Protein AF-A0A158KEM1-F1 (afdb_monomer)

Sequence (296 aa):
MERSLFHEPWWLDITTGGEWAHAVVKDGHEIVAETPYALFRKGLWRISTQPPLTRTLGPVIKPAKAPSEQEWGDRIEIGSELISKLPKCALVQQTLDTSIAEAVAFALQGFTISATFTLKVPPGRGDRDVWTGMRANTRNVIRRANERLSALEMNNANEFVDFYDANLARRRRDNAYGSSLMRQLLGEVVRRKAGMLLGAYEKAPRATGIDARGARGDFPLPVVRIIDSVDSGQAGTRSFHYNSRVAAQRRPPRLPSKPGGCDRLGAGSSAEGLQAIEKPDAGASCRSKAEAAVVS

Secondary structure (DSSP, 8-state):
----GGG-HHHHHHHHTT-EEEEEEEETTEEEEEEEEE-EEETTEEEEEPPTT-S----EEPPPSS--TTHHHHHHHHHHHHHHTS---SEEE----S-HHHHHHHHHTTPPP-------PPTT--HHHHHHHS-HHHHHHHHHHHHHEEEEEE--HHHHHHHHHHHHHHTT---TT-HHHHHHHHHHHHHHTSS-EEEEEEPPPP--S--------------------TTSS-----------------PPPPPPPP--------------------------------------

Organism: NCBI:txid326475

Radius of gyration: 30.22 Å; Cα contacts (8 Å, |Δi|>4): 263; chains: 1; bounding box: 59×47×122 Å

pLDDT: mean 71.5, std 29.18, range [19.08, 97.75]

Structure (mmCIF, N/CA/C/O backbone):
data_AF-A0A158KEM1-F1
#
_entry.id   AF-A0A158KEM1-F1
#
loop_
_atom_site.group_PDB
_atom_site.id
_atom_site.type_symbol
_atom_site.label_atom_id
_atom_site.label_alt_id
_atom_site.label_comp_id
_atom_site.label_asym_id
_atom_site.label_entity_id
_atom_site.label_seq_id
_atom_site.pdbx_PDB_ins_code
_atom_site.Cartn_x
_atom_site.Cartn_y
_atom_site.Cartn_z
_atom_site.occupancy
_atom_site.B_iso_or_equiv
_atom_site.auth_seq_id
_atom_site.auth_comp_id
_atom_site.auth_asym_id
_atom_site.auth_atom_id
_atom_site.pdbx_PDB_model_num
ATOM 1 N N . MET A 1 1 ? -8.407 14.775 4.943 1.00 57.06 1 MET A N 1
ATOM 2 C CA . MET A 1 1 ? -8.426 13.303 5.017 1.00 57.06 1 MET A CA 1
ATOM 3 C C . MET A 1 1 ? -7.502 12.832 3.917 1.00 57.06 1 MET A C 1
ATOM 5 O O . MET A 1 1 ? -7.913 12.839 2.764 1.00 57.06 1 MET A O 1
ATOM 9 N N . GLU A 1 2 ? -6.227 12.605 4.217 1.00 66.19 2 GLU A N 1
ATOM 10 C CA . GLU A 1 2 ? -5.279 12.255 3.157 1.00 66.19 2 GLU A CA 1
ATOM 11 C C . GLU A 1 2 ? -5.397 10.758 2.866 1.00 66.19 2 GLU A C 1
ATOM 13 O O . GLU A 1 2 ? -4.823 9.916 3.551 1.00 66.19 2 GLU A O 1
ATOM 18 N N . ARG A 1 3 ? -6.242 10.423 1.888 1.00 82.88 3 ARG A N 1
ATOM 19 C CA . ARG A 1 3 ? -6.361 9.063 1.364 1.00 82.88 3 ARG A CA 1
ATOM 20 C C . ARG A 1 3 ? -5.268 8.850 0.323 1.00 82.88 3 ARG A C 1
ATOM 22 O O . ARG A 1 3 ? -5.125 9.648 -0.600 1.00 82.88 3 ARG A O 1
ATOM 29 N N . SER A 1 4 ? -4.512 7.766 0.466 1.00 88.12 4 SER A N 1
ATOM 30 C CA . SER A 1 4 ? -3.583 7.318 -0.574 1.00 88.12 4 SER A CA 1
ATOM 31 C C . SER A 1 4 ? -4.310 6.484 -1.634 1.00 88.12 4 SER A C 1
ATOM 33 O O . SER A 1 4 ? -5.399 5.972 -1.381 1.00 88.12 4 SER A O 1
ATOM 35 N N . LEU A 1 5 ? -3.655 6.257 -2.778 1.00 91.88 5 LEU A N 1
ATOM 36 C CA . LEU A 1 5 ? -4.108 5.339 -3.837 1.00 91.88 5 LEU A CA 1
ATOM 37 C C . LEU A 1 5 ? -4.564 3.970 -3.301 1.00 91.88 5 LEU A C 1
ATOM 39 O O . LEU A 1 5 ? -5.477 3.356 -3.837 1.00 91.88 5 LEU A O 1
ATOM 43 N N . PHE A 1 6 ? -3.939 3.494 -2.226 1.00 93.44 6 PHE A N 1
ATOM 44 C CA . PHE A 1 6 ? -4.216 2.186 -1.638 1.00 93.44 6 PHE A CA 1
ATOM 45 C C . PHE A 1 6 ? -5.523 2.118 -0.836 1.00 93.44 6 PHE A C 1
ATOM 47 O O . PHE A 1 6 ? -5.950 1.029 -0.466 1.00 93.44 6 PHE A O 1
ATOM 54 N N . HIS A 1 7 ? -6.147 3.266 -0.558 1.00 93.44 7 HIS A N 1
ATOM 55 C CA . HIS A 1 7 ? -7.463 3.350 0.080 1.00 93.44 7 HIS A CA 1
ATOM 56 C C . HIS A 1 7 ? -8.601 3.361 -0.943 1.00 93.44 7 HIS A C 1
ATOM 58 O O . HIS A 1 7 ? -9.769 3.353 -0.558 1.00 93.44 7 HIS A O 1
ATOM 64 N N . GLU A 1 8 ? -8.282 3.407 -2.237 1.00 95.31 8 GLU A N 1
ATOM 65 C CA . GLU A 1 8 ? -9.290 3.432 -3.283 1.00 95.31 8 GLU A CA 1
ATOM 66 C C . GLU A 1 8 ? -10.090 2.118 -3.310 1.00 95.31 8 GLU A C 1
ATOM 68 O O . GLU A 1 8 ? -9.483 1.042 -3.366 1.00 95.31 8 GLU A O 1
ATOM 73 N N . PRO A 1 9 ? -11.437 2.168 -3.353 1.00 96.06 9 PRO A N 1
ATOM 74 C CA . PRO A 1 9 ? -12.271 0.967 -3.347 1.00 96.06 9 PRO A CA 1
ATOM 75 C C . PRO A 1 9 ? -11.894 -0.032 -4.440 1.00 96.06 9 PRO A C 1
ATOM 77 O O . PRO A 1 9 ? -11.728 -1.209 -4.161 1.00 96.06 9 PRO A O 1
ATOM 80 N N . TRP A 1 10 ? -11.632 0.442 -5.663 1.00 97.06 10 TRP A N 1
ATOM 81 C CA . TRP A 1 10 ? -11.249 -0.427 -6.781 1.00 97.06 10 TRP A CA 1
ATOM 82 C C . TRP A 1 10 ? -9.902 -1.131 -6.564 1.00 97.06 10 TRP A C 1
ATOM 84 O O . TRP A 1 10 ? -9.691 -2.228 -7.079 1.00 97.06 10 TRP A O 1
ATOM 94 N N . TRP A 1 11 ? -8.983 -0.517 -5.813 1.00 97.50 11 TRP A N 1
ATOM 95 C CA . TRP A 1 11 ? -7.709 -1.136 -5.459 1.00 97.50 11 TRP A CA 1
ATOM 96 C C . TRP A 1 11 ? -7.940 -2.259 -4.448 1.00 97.50 11 TRP A C 1
ATOM 98 O O . TRP A 1 11 ? -7.436 -3.373 -4.613 1.00 97.50 11 TRP A O 1
ATOM 108 N N . LEU A 1 12 ? -8.731 -1.975 -3.412 1.00 96.75 12 LEU A N 1
ATOM 109 C CA . LEU A 1 12 ? -9.081 -2.937 -2.371 1.00 96.75 12 LEU A CA 1
ATOM 110 C C . LEU A 1 12 ? -9.912 -4.093 -2.938 1.00 96.75 12 LEU A C 1
ATOM 112 O O . LEU A 1 12 ? -9.591 -5.245 -2.661 1.00 96.75 12 LEU A O 1
ATOM 116 N N . ASP A 1 13 ? -10.875 -3.820 -3.816 1.00 97.56 13 ASP A N 1
ATOM 117 C CA . ASP A 1 13 ? -11.678 -4.831 -4.508 1.00 97.56 13 ASP A CA 1
ATOM 118 C C . ASP A 1 13 ? -10.788 -5.826 -5.256 1.00 97.56 13 ASP A C 1
ATOM 120 O O . ASP A 1 13 ? -10.906 -7.035 -5.068 1.00 97.56 13 ASP A O 1
ATOM 124 N N . ILE A 1 14 ? -9.840 -5.336 -6.058 1.00 97.50 14 ILE A N 1
ATOM 125 C CA . ILE A 1 14 ? -8.949 -6.203 -6.838 1.00 97.50 14 ILE A CA 1
ATOM 126 C C . ILE A 1 14 ? -7.994 -6.980 -5.925 1.00 97.50 14 ILE A C 1
ATOM 128 O O . ILE A 1 14 ? -7.819 -8.184 -6.093 1.00 97.50 14 ILE A O 1
ATOM 132 N N . THR A 1 15 ? -7.375 -6.310 -4.951 1.00 96.12 15 THR A N 1
ATOM 133 C CA . THR A 1 15 ? -6.337 -6.921 -4.099 1.00 96.12 15 THR A CA 1
ATOM 134 C C . THR A 1 15 ? -6.880 -7.883 -3.048 1.00 96.12 15 THR A C 1
ATOM 136 O O . THR A 1 15 ? -6.127 -8.720 -2.549 1.00 96.12 15 THR A O 1
ATOM 139 N N . THR A 1 16 ? -8.169 -7.800 -2.725 1.00 95.00 16 THR A N 1
ATOM 140 C CA . THR A 1 16 ? -8.821 -8.643 -1.709 1.00 95.00 16 THR A CA 1
ATOM 141 C C . THR A 1 16 ? -9.896 -9.561 -2.288 1.00 95.00 16 THR A C 1
ATOM 143 O O . THR A 1 16 ? -10.426 -10.399 -1.566 1.00 95.00 16 THR A O 1
ATOM 146 N N . GLY A 1 17 ? -10.215 -9.437 -3.582 1.00 94.06 17 GLY A N 1
ATOM 147 C CA . GLY A 1 17 ? -11.330 -10.152 -4.206 1.00 94.06 17 GLY A CA 1
ATOM 148 C C . GLY A 1 17 ? -12.702 -9.631 -3.767 1.00 94.06 17 GLY A C 1
ATOM 149 O O . GLY A 1 17 ? -13.654 -10.400 -3.737 1.00 94.06 17 GLY A O 1
ATOM 150 N N . GLY A 1 18 ? -12.795 -8.352 -3.389 1.00 94.94 18 GLY A N 1
ATOM 151 C CA . GLY A 1 18 ? -14.002 -7.723 -2.837 1.00 94.94 18 GLY A CA 1
ATOM 152 C C . GLY A 1 18 ? -14.227 -7.984 -1.344 1.00 94.94 18 GLY A C 1
ATOM 153 O O . GLY A 1 18 ? -15.153 -7.432 -0.757 1.00 94.94 18 GLY A O 1
ATOM 154 N N . GLU A 1 19 ? -13.371 -8.781 -0.703 1.00 94.06 19 GLU A N 1
ATOM 155 C CA . GLU A 1 19 ? -13.514 -9.192 0.697 1.00 94.06 19 GLU A CA 1
ATOM 156 C C . GLU A 1 19 ? -12.794 -8.227 1.648 1.00 94.06 19 GLU A C 1
ATOM 158 O O . GLU A 1 19 ? -11.800 -8.556 2.309 1.00 94.06 19 GLU A O 1
ATOM 163 N N . TRP A 1 20 ? -13.309 -7.003 1.726 1.00 96.06 20 TRP A N 1
ATOM 164 C CA . TRP A 1 20 ? -12.783 -5.961 2.598 1.00 96.06 20 TRP A CA 1
ATOM 165 C C . TRP A 1 20 ? -13.906 -5.124 3.222 1.00 96.06 20 TRP A C 1
ATOM 167 O O . TRP A 1 20 ? -15.045 -5.115 2.763 1.00 96.06 20 TRP A O 1
ATOM 177 N N . ALA A 1 21 ? -13.595 -4.442 4.321 1.00 95.56 21 ALA A N 1
ATOM 178 C CA . ALA A 1 21 ? -14.528 -3.572 5.027 1.00 95.56 21 ALA A CA 1
ATOM 179 C C . ALA A 1 21 ? -13.797 -2.382 5.660 1.00 95.56 21 ALA A C 1
ATOM 181 O O . ALA A 1 21 ? -12.573 -2.382 5.793 1.00 95.56 21 ALA A O 1
ATOM 182 N N . HIS A 1 22 ? -14.558 -1.377 6.095 1.00 94.62 22 HIS A N 1
ATOM 183 C CA . HIS A 1 22 ? -14.040 -0.267 6.891 1.00 94.62 22 HIS A CA 1
ATOM 184 C C . HIS A 1 22 ? -14.442 -0.409 8.359 1.00 94.62 22 HIS A C 1
ATOM 186 O O . HIS A 1 22 ? -15.614 -0.618 8.677 1.00 94.62 22 HIS A O 1
ATOM 192 N N . ALA A 1 23 ? -13.489 -0.207 9.266 1.00 95.06 23 ALA A N 1
ATOM 193 C CA . ALA A 1 23 ? -13.818 0.282 10.600 1.00 95.06 23 ALA A CA 1
ATOM 194 C C . ALA A 1 23 ? -13.993 1.802 10.498 1.00 95.06 23 ALA A C 1
ATOM 196 O O . ALA A 1 23 ? -13.222 2.455 9.799 1.00 95.06 23 ALA A O 1
ATOM 197 N N . VAL A 1 24 ? -15.027 2.353 11.139 1.00 96.12 24 VAL A N 1
ATOM 198 C CA . VAL A 1 24 ? -15.440 3.755 10.961 1.00 96.12 24 VAL A CA 1
ATOM 199 C C . VAL A 1 24 ? -15.752 4.397 12.307 1.00 96.12 24 VAL A C 1
ATOM 201 O O . VAL A 1 24 ? -16.547 3.868 13.087 1.00 96.12 24 VAL A O 1
ATOM 204 N N . VAL A 1 25 ? -15.184 5.572 12.556 1.00 95.12 25 VAL A N 1
ATOM 205 C CA . VAL A 1 25 ? -15.523 6.461 13.675 1.00 95.12 25 VAL A CA 1
ATOM 206 C C . VAL A 1 25 ? -16.327 7.639 13.140 1.00 95.12 25 VAL A C 1
ATOM 208 O O . VAL A 1 25 ? -15.988 8.216 12.103 1.00 95.12 25 VAL A O 1
ATOM 211 N N . LYS A 1 26 ? -17.422 7.964 13.830 1.00 94.62 26 LYS A N 1
ATOM 212 C CA . LYS A 1 26 ? -18.332 9.044 13.453 1.00 94.62 26 LYS A CA 1
ATOM 213 C C . LYS A 1 26 ? -18.446 10.044 14.592 1.00 94.62 26 LYS A C 1
ATOM 215 O O . LYS A 1 26 ? -18.618 9.627 15.730 1.00 94.62 26 LYS A O 1
ATOM 220 N N . ASP A 1 27 ? -18.431 11.321 14.244 1.00 89.56 27 ASP A N 1
ATOM 221 C CA . ASP A 1 27 ? -18.863 12.415 15.108 1.00 89.56 27 ASP A CA 1
ATOM 222 C C . ASP A 1 27 ? -20.206 12.932 14.571 1.00 89.56 27 ASP A C 1
ATOM 224 O O . ASP A 1 27 ? -20.301 13.460 13.457 1.00 89.56 27 ASP A O 1
ATOM 228 N N . GLY A 1 28 ? -21.288 12.643 15.297 1.00 90.19 28 GLY A N 1
ATOM 229 C CA . GLY A 1 28 ? -22.654 12.818 14.804 1.00 90.19 28 GLY A CA 1
ATOM 230 C C . GLY A 1 28 ? -22.904 12.059 13.490 1.00 90.19 28 GLY A C 1
ATOM 231 O O . GLY A 1 28 ? -22.904 10.826 13.448 1.00 90.19 28 GLY A O 1
ATOM 232 N N . HIS A 1 29 ? -23.136 12.800 12.403 1.00 90.69 29 HIS A N 1
ATOM 233 C CA . HIS A 1 29 ? -23.353 12.244 11.059 1.00 90.69 29 HIS A CA 1
ATOM 234 C C . HIS A 1 29 ? -22.082 12.196 10.198 1.00 90.69 29 HIS A C 1
ATOM 236 O O . HIS A 1 29 ? -22.100 11.617 9.110 1.00 90.69 29 HIS A O 1
ATOM 242 N N . GLU A 1 30 ? -20.981 12.784 10.664 1.00 91.50 30 GLU A N 1
ATOM 243 C CA . GLU A 1 30 ? -19.744 12.902 9.904 1.00 91.50 30 GLU A CA 1
ATOM 244 C C . GLU A 1 30 ? -18.794 11.740 10.219 1.00 91.50 30 GLU A C 1
ATOM 246 O O . GLU A 1 30 ? -18.506 11.450 11.374 1.00 91.50 30 GLU A O 1
ATOM 251 N N . ILE A 1 31 ? -18.261 11.076 9.189 1.00 93.56 31 ILE A N 1
ATOM 252 C CA . ILE A 1 31 ? -17.145 10.135 9.365 1.00 93.56 31 ILE A CA 1
ATOM 253 C C . ILE A 1 31 ? -15.884 10.946 9.655 1.00 93.56 31 ILE A C 1
ATOM 255 O O . ILE A 1 31 ? -15.451 11.705 8.786 1.00 93.56 31 ILE A O 1
ATOM 259 N N . VAL A 1 32 ? -15.304 10.782 10.843 1.00 92.81 32 VAL A N 1
ATOM 260 C CA . VAL A 1 32 ? -14.082 11.489 11.270 1.00 92.81 32 VAL A CA 1
ATOM 261 C C . VAL A 1 32 ? -12.831 10.630 11.145 1.00 92.81 32 VAL A C 1
ATOM 263 O O . VAL A 1 32 ? -11.743 11.169 10.954 1.00 92.81 32 VAL A O 1
ATOM 266 N N . ALA A 1 33 ? -12.978 9.306 11.158 1.00 92.69 33 ALA A N 1
ATOM 267 C CA . ALA A 1 33 ? -11.903 8.395 10.802 1.00 92.69 33 ALA A CA 1
ATOM 268 C C . ALA A 1 33 ? -12.429 7.099 10.197 1.00 92.69 33 ALA A C 1
ATOM 270 O O . ALA A 1 33 ? -13.517 6.628 10.529 1.00 92.69 33 ALA A O 1
ATOM 271 N N . GLU A 1 34 ? -11.618 6.493 9.343 1.00 94.00 34 GLU A N 1
ATOM 272 C CA . GLU A 1 34 ? -11.863 5.150 8.833 1.00 94.00 34 GLU A CA 1
ATOM 273 C C . GLU A 1 34 ? -10.544 4.396 8.660 1.00 94.00 34 GLU A C 1
ATOM 275 O O . GLU A 1 34 ? -9.505 5.007 8.430 1.00 94.00 34 GLU A O 1
ATOM 280 N N . THR A 1 35 ? -10.571 3.070 8.741 1.00 92.81 35 THR A N 1
ATOM 281 C CA . THR A 1 35 ? -9.442 2.226 8.331 1.00 92.81 35 THR A CA 1
ATOM 282 C C . THR A 1 35 ? -9.969 1.032 7.542 1.00 92.81 35 THR A C 1
ATOM 284 O O . THR A 1 35 ? -10.862 0.327 8.031 1.00 92.81 35 THR A O 1
ATOM 287 N N . PRO A 1 36 ? -9.500 0.811 6.303 1.00 94.75 36 PRO A N 1
ATOM 288 C CA . PRO A 1 36 ? -9.823 -0.395 5.561 1.00 94.75 36 PRO A CA 1
ATOM 289 C C . PRO A 1 36 ? -9.087 -1.604 6.150 1.00 94.75 36 PRO A C 1
ATOM 291 O O . PRO A 1 36 ? -7.917 -1.536 6.538 1.00 94.75 36 PRO A O 1
ATOM 294 N N . TYR A 1 37 ? -9.768 -2.742 6.174 1.00 94.69 37 TYR A N 1
ATOM 295 C CA . TYR A 1 37 ? -9.196 -4.026 6.548 1.00 94.69 37 TYR A CA 1
ATOM 296 C C . TYR A 1 37 ? -9.790 -5.147 5.691 1.00 94.69 37 TYR A C 1
ATOM 298 O O . TYR A 1 37 ? -10.924 -5.063 5.226 1.00 94.69 37 TYR A O 1
ATOM 306 N N . ALA A 1 38 ? -9.025 -6.219 5.512 1.00 95.06 38 ALA A N 1
ATOM 307 C CA . ALA A 1 38 ? -9.451 -7.428 4.816 1.00 95.06 38 ALA A CA 1
ATOM 308 C C . ALA A 1 38 ? -9.147 -8.636 5.697 1.00 95.06 38 ALA A C 1
ATOM 310 O O . ALA A 1 38 ? -8.100 -8.680 6.344 1.00 95.06 38 ALA A O 1
ATOM 311 N N . LEU A 1 39 ? -10.066 -9.600 5.761 1.00 93.88 39 LEU A N 1
ATOM 312 C CA . LEU A 1 39 ? -9.930 -10.768 6.629 1.00 93.88 39 LEU A CA 1
ATOM 313 C C . LEU A 1 39 ? -9.668 -12.024 5.815 1.00 93.88 39 LEU A C 1
ATOM 315 O O . LEU A 1 39 ? -10.517 -12.494 5.069 1.00 93.88 39 LEU A O 1
ATOM 319 N N . PHE A 1 40 ? -8.521 -12.636 6.071 1.00 90.62 40 PHE A N 1
ATOM 320 C CA . PHE A 1 40 ? -8.101 -13.879 5.448 1.00 90.62 40 PHE A CA 1
ATOM 321 C C . PHE A 1 40 ? -8.179 -15.024 6.457 1.00 90.62 40 PHE A C 1
ATOM 323 O O . PHE A 1 40 ? -7.990 -14.837 7.666 1.00 90.62 40 PHE A O 1
ATOM 330 N N . ARG A 1 41 ? -8.439 -16.240 5.970 1.00 90.56 41 ARG A N 1
ATOM 331 C CA . ARG A 1 41 ? -8.335 -17.456 6.784 1.00 90.56 41 ARG A CA 1
ATOM 332 C C . ARG A 1 41 ? -6.978 -18.105 6.565 1.00 90.56 41 ARG A C 1
ATOM 334 O O . ARG A 1 41 ? -6.600 -18.398 5.437 1.00 90.56 41 ARG A O 1
ATOM 341 N N . LYS A 1 42 ? -6.275 -18.394 7.658 1.00 89.44 42 LYS A N 1
ATOM 342 C CA . LYS A 1 42 ? -5.068 -19.224 7.668 1.00 89.44 42 LYS A CA 1
ATOM 343 C C . LYS A 1 42 ? -5.323 -20.432 8.564 1.00 89.44 42 LYS A C 1
ATOM 345 O O . LYS A 1 42 ? -5.129 -20.380 9.779 1.00 89.44 42 LYS A O 1
ATOM 350 N N . GLY A 1 43 ? -5.835 -21.505 7.960 1.00 90.56 43 GLY A N 1
ATOM 351 C CA . GLY A 1 43 ? -6.375 -22.650 8.695 1.00 90.56 43 GLY A CA 1
ATOM 352 C C . GLY A 1 43 ? -7.581 -22.241 9.550 1.00 90.56 43 GLY A C 1
ATOM 353 O O . GLY A 1 43 ? -8.565 -21.704 9.038 1.00 90.56 43 GLY A O 1
ATOM 354 N N . LEU A 1 44 ? -7.493 -22.470 10.863 1.00 92.94 44 LEU A N 1
ATOM 355 C CA . LEU A 1 44 ? -8.536 -22.093 11.827 1.00 92.94 44 LEU A CA 1
ATOM 356 C C . LEU A 1 44 ? -8.499 -20.606 12.217 1.00 92.94 44 LEU A C 1
ATOM 358 O O . LEU A 1 44 ? -9.472 -20.091 12.765 1.00 92.94 44 LEU A O 1
ATOM 362 N N . TRP A 1 45 ? -7.404 -19.905 11.922 1.00 94.62 45 TRP A N 1
ATOM 363 C CA . TRP A 1 45 ? -7.203 -18.520 12.334 1.00 94.62 45 TRP A CA 1
ATOM 364 C C . TRP A 1 45 ? -7.769 -17.541 11.310 1.00 94.62 45 TRP A C 1
ATOM 366 O O . TRP A 1 45 ? -7.560 -17.696 10.106 1.00 94.62 45 TRP A O 1
ATOM 376 N N . ARG A 1 46 ? -8.439 -16.491 11.792 1.00 94.44 46 ARG A N 1
ATOM 377 C CA . ARG A 1 46 ? -8.719 -15.285 11.001 1.00 94.44 46 ARG A CA 1
ATOM 378 C C . ARG A 1 46 ? -7.587 -14.298 11.226 1.00 94.44 46 ARG A C 1
ATOM 380 O O . ARG A 1 46 ? -7.216 -14.074 12.378 1.00 94.44 46 ARG A O 1
ATOM 387 N N . ILE A 1 47 ? -7.069 -13.712 10.158 1.00 95.06 47 ILE A N 1
ATOM 388 C CA . ILE A 1 47 ? -6.014 -12.699 10.211 1.00 95.06 47 ILE A CA 1
ATOM 389 C C . ILE A 1 47 ? -6.384 -11.528 9.306 1.00 95.06 47 ILE A C 1
ATOM 391 O O . ILE A 1 47 ? -6.987 -11.724 8.255 1.00 95.06 47 ILE A O 1
ATOM 395 N N . SER A 1 48 ? -6.014 -10.323 9.714 1.00 94.50 48 SER A N 1
ATOM 396 C CA . SER A 1 48 ? -6.091 -9.114 8.907 1.00 94.50 48 SER A CA 1
ATOM 397 C C . SER A 1 48 ? -4.682 -8.672 8.562 1.00 94.50 48 SER A C 1
ATOM 399 O O . SER A 1 48 ? -3.966 -8.146 9.411 1.00 94.50 48 SER A O 1
ATOM 401 N N . THR A 1 49 ? -4.264 -8.895 7.326 1.00 91.19 49 THR A N 1
ATOM 402 C CA . THR A 1 49 ? -2.946 -8.477 6.838 1.00 91.19 49 THR A CA 1
ATOM 403 C C . THR A 1 49 ? -3.095 -7.472 5.710 1.00 91.19 49 THR A C 1
ATOM 405 O O . THR A 1 49 ? -4.140 -7.408 5.066 1.00 91.19 49 THR A O 1
ATOM 408 N N . GLN A 1 50 ? -2.040 -6.704 5.453 1.00 90.69 50 GLN A N 1
ATOM 409 C CA . GLN A 1 50 ? -1.941 -5.838 4.282 1.00 90.69 50 GLN A CA 1
ATOM 410 C C . GLN A 1 50 ? -2.342 -6.596 2.998 1.00 90.69 50 GLN A C 1
ATOM 412 O O . GLN A 1 50 ? -1.779 -7.669 2.747 1.00 90.69 50 GLN A O 1
ATOM 417 N N . PRO A 1 51 ? -3.267 -6.063 2.178 1.00 93.12 51 PRO A N 1
ATOM 418 C CA . PRO A 1 51 ? -3.538 -6.617 0.861 1.00 93.12 51 PRO A CA 1
ATOM 419 C C . PRO A 1 51 ? -2.264 -6.653 -0.004 1.00 93.12 51 PRO A C 1
ATOM 421 O O . PRO A 1 51 ? -1.380 -5.800 0.149 1.00 93.12 51 PRO A O 1
ATOM 424 N N . PRO A 1 52 ? -2.135 -7.623 -0.924 1.00 92.81 52 PRO A N 1
ATOM 425 C CA . PRO A 1 52 ? -1.008 -7.695 -1.852 1.00 92.81 52 PRO A CA 1
ATOM 426 C C . PRO A 1 52 ? -0.849 -6.400 -2.660 1.00 92.81 52 PRO A C 1
ATOM 428 O O . PRO A 1 52 ? -1.801 -5.645 -2.852 1.00 92.81 52 PRO A O 1
ATOM 431 N N . LEU A 1 53 ? 0.380 -6.132 -3.117 1.00 93.12 53 LEU A N 1
ATOM 432 C CA . LEU A 1 53 ? 0.757 -4.945 -3.905 1.00 93.12 53 LEU A CA 1
ATOM 433 C C . LEU A 1 53 ? 0.498 -3.587 -3.217 1.00 93.12 53 LEU A C 1
ATOM 435 O O . LEU A 1 53 ? 0.771 -2.544 -3.801 1.00 93.12 53 LEU A O 1
ATOM 439 N N . THR A 1 54 ? 0.063 -3.570 -1.956 1.00 92.50 54 THR A N 1
ATOM 440 C CA . THR A 1 54 ? -0.284 -2.353 -1.214 1.00 92.50 54 THR A CA 1
ATOM 441 C C . THR A 1 54 ? 0.878 -1.901 -0.336 1.00 92.50 54 THR A C 1
ATOM 443 O O . THR A 1 54 ? 1.304 -2.637 0.552 1.00 92.50 54 THR A O 1
ATOM 446 N N . ARG A 1 55 ? 1.402 -0.684 -0.545 1.00 89.25 55 ARG A N 1
ATOM 447 C CA . ARG A 1 55 ? 2.583 -0.202 0.200 1.00 89.25 55 ARG A CA 1
ATOM 448 C C . ARG A 1 55 ? 2.246 0.260 1.612 1.00 89.25 55 ARG A C 1
ATOM 450 O O . ARG A 1 55 ? 2.914 -0.150 2.555 1.00 89.25 55 ARG A O 1
ATOM 457 N N . THR A 1 56 ? 1.254 1.131 1.742 1.00 89.56 56 THR A N 1
ATOM 458 C CA . THR A 1 56 ? 0.770 1.633 3.028 1.00 89.56 56 THR A CA 1
ATOM 459 C C . THR A 1 56 ? -0.736 1.481 3.087 1.00 89.56 56 THR A C 1
ATOM 461 O O . THR A 1 56 ? -1.429 1.672 2.090 1.00 89.56 56 THR A O 1
ATOM 464 N N . LEU A 1 57 ? -1.226 1.115 4.260 1.00 88.81 57 LEU A N 1
ATOM 465 C CA . LEU A 1 57 ? -2.639 1.030 4.575 1.00 88.81 57 LEU A CA 1
ATOM 466 C C . LEU A 1 57 ? -2.808 1.402 6.043 1.00 88.81 57 LEU A C 1
ATOM 468 O O . LEU A 1 57 ? -1.899 1.175 6.842 1.00 88.81 57 LEU A O 1
ATOM 472 N N . GLY A 1 58 ? -3.949 1.961 6.420 1.00 88.75 58 GLY A N 1
ATOM 473 C CA . GLY A 1 58 ? -4.186 2.251 7.821 1.00 88.75 58 GLY A CA 1
ATOM 474 C C . GLY A 1 58 ? -5.302 3.252 8.055 1.00 88.75 58 GLY A C 1
ATOM 475 O O . GLY A 1 58 ? -6.110 3.506 7.162 1.00 88.75 58 GLY A O 1
ATOM 476 N N . PRO A 1 59 ? -5.358 3.816 9.268 1.00 90.88 59 PRO A N 1
ATOM 477 C CA . PRO A 1 59 ? -6.323 4.842 9.596 1.00 90.88 59 PRO A CA 1
ATOM 478 C C . PRO A 1 59 ? -6.117 6.089 8.750 1.00 90.88 59 PRO A C 1
ATOM 480 O O . PRO A 1 59 ? -5.014 6.624 8.641 1.00 90.88 59 PRO A O 1
ATOM 483 N N . VAL A 1 60 ? -7.222 6.590 8.223 1.00 90.94 60 VAL A N 1
ATOM 484 C CA . VAL A 1 60 ? -7.315 7.919 7.656 1.00 90.94 60 VAL A CA 1
ATOM 485 C C . VAL A 1 60 ? -8.178 8.738 8.598 1.00 90.94 60 VAL A C 1
ATOM 487 O O . VAL A 1 60 ? -9.382 8.509 8.714 1.00 90.94 60 VAL A O 1
ATOM 490 N N . ILE A 1 61 ? -7.546 9.677 9.296 1.00 89.88 61 ILE A N 1
ATOM 491 C CA . ILE A 1 61 ? -8.205 10.575 10.244 1.00 89.88 61 ILE A CA 1
ATOM 492 C C . ILE A 1 61 ? -8.392 11.934 9.565 1.00 89.88 61 ILE A C 1
ATOM 494 O O . ILE A 1 61 ? -7.517 12.423 8.840 1.00 89.88 61 ILE A O 1
ATOM 498 N N . LYS A 1 62 ? -9.570 12.539 9.727 1.00 88.44 62 LYS A N 1
ATOM 499 C CA . LYS A 1 62 ? -9.798 13.909 9.267 1.00 88.44 62 LYS A CA 1
ATOM 500 C C . LYS A 1 62 ? -8.952 14.872 10.106 1.00 88.44 62 LYS A C 1
ATOM 502 O O . LYS A 1 62 ? -8.954 14.750 11.326 1.00 88.44 62 LYS A O 1
ATOM 507 N N . PRO A 1 63 ? -8.242 15.822 9.473 1.00 82.38 63 PRO A N 1
ATOM 508 C CA . PRO A 1 63 ? -7.534 16.847 10.225 1.00 82.38 63 PRO A CA 1
ATOM 509 C C . PRO A 1 63 ? -8.538 17.677 11.027 1.00 82.38 63 PRO A C 1
ATOM 511 O O . PRO A 1 63 ? -9.678 17.874 10.585 1.00 82.38 63 PRO A O 1
ATOM 514 N N . ALA A 1 64 ? -8.104 18.175 12.182 1.00 80.81 64 ALA A N 1
ATOM 515 C CA . ALA A 1 64 ? -8.898 19.118 12.952 1.00 80.81 64 ALA A CA 1
ATOM 516 C C . ALA A 1 64 ? -9.188 20.374 12.111 1.00 80.81 64 ALA A C 1
ATOM 518 O O . ALA A 1 64 ? -8.378 20.796 11.284 1.00 80.81 64 ALA A O 1
ATOM 519 N N . LYS A 1 65 ? -10.361 20.986 12.320 1.00 76.81 65 LYS A N 1
ATOM 520 C CA . LYS A 1 65 ? -10.754 22.216 11.605 1.00 76.81 65 LYS A CA 1
ATOM 521 C C . LYS A 1 65 ? -9.821 23.391 11.917 1.00 76.81 65 LYS A C 1
ATOM 523 O O . LYS A 1 65 ? -9.658 24.270 11.077 1.00 76.81 65 LYS A O 1
ATOM 528 N N . ALA A 1 66 ? -9.225 23.397 13.107 1.00 76.44 66 ALA A N 1
ATOM 529 C CA . ALA A 1 66 ? -8.205 24.344 13.525 1.00 76.44 66 ALA A CA 1
ATOM 530 C C . ALA A 1 66 ? -7.146 23.603 14.359 1.00 76.44 66 ALA A C 1
ATOM 532 O O . ALA A 1 66 ? -7.538 22.799 15.211 1.00 76.44 66 ALA A O 1
ATOM 533 N N . PRO A 1 67 ? -5.843 23.866 14.145 1.00 75.44 67 PRO A N 1
ATOM 534 C CA . PRO A 1 67 ? -4.793 23.328 14.999 1.00 75.44 67 PRO A CA 1
ATOM 535 C C . PRO A 1 67 ? -5.019 23.754 16.449 1.00 75.44 67 PRO A C 1
ATOM 537 O O . PRO A 1 67 ? -5.266 24.930 16.725 1.00 75.44 67 PRO A O 1
ATOM 540 N N . SER A 1 68 ? -4.937 22.805 17.372 1.00 82.50 68 SER A N 1
ATOM 541 C CA . SER A 1 68 ? -5.105 23.052 18.803 1.00 82.50 68 SER A CA 1
ATOM 542 C C . SER A 1 68 ? -4.057 22.275 19.595 1.00 82.50 68 SER A C 1
ATOM 544 O O . SER A 1 68 ? -3.513 21.278 19.120 1.00 82.50 68 SER A O 1
ATOM 546 N N . GLU A 1 69 ? -3.794 22.694 20.834 1.00 78.06 69 GLU A N 1
ATOM 547 C CA . GLU A 1 69 ? -2.949 21.917 21.755 1.00 78.06 69 GLU A CA 1
ATOM 548 C C . GLU A 1 69 ? -3.537 20.519 22.044 1.00 78.06 69 GLU A C 1
ATOM 550 O O . GLU A 1 69 ? -2.808 19.608 22.429 1.00 78.06 69 GLU A O 1
ATOM 555 N N . GLN A 1 70 ? -4.845 20.338 21.824 1.00 83.00 70 GLN A N 1
ATOM 556 C CA . GLN A 1 70 ? -5.581 19.094 22.066 1.00 83.00 70 GLN A CA 1
ATOM 557 C C . GLN A 1 70 ? -5.605 18.152 20.858 1.00 83.00 70 GLN A C 1
ATOM 559 O O . GLN A 1 70 ? -5.863 16.965 21.036 1.00 83.00 70 GLN A O 1
ATOM 564 N N . GLU A 1 71 ? -5.252 18.628 19.659 1.00 85.56 71 GLU A N 1
ATOM 565 C CA . GLU A 1 71 ? -5.358 17.858 18.411 1.00 85.56 71 GLU A CA 1
ATOM 566 C C . GLU A 1 71 ? -4.665 16.491 18.504 1.00 85.56 71 GLU A C 1
ATOM 568 O O . GLU A 1 71 ? -5.149 15.486 17.984 1.00 85.56 71 GLU A O 1
ATOM 573 N N . TRP A 1 72 ? -3.522 16.431 19.188 1.00 86.12 72 TRP A N 1
ATOM 574 C CA . TRP A 1 72 ? -2.788 15.182 19.350 1.00 86.12 72 TRP A CA 1
ATOM 575 C C . TRP A 1 72 ? -3.513 14.180 20.260 1.00 86.12 72 TRP A C 1
ATOM 577 O O . TRP A 1 72 ? -3.533 12.987 19.955 1.00 86.12 72 TRP A O 1
ATOM 587 N N . GLY A 1 73 ? -4.131 14.664 21.342 1.00 88.38 73 GLY A N 1
ATOM 588 C CA . GLY A 1 73 ? -4.968 13.855 22.229 1.00 88.38 73 GLY A CA 1
ATOM 589 C C . GLY A 1 73 ? -6.191 13.319 21.489 1.00 88.38 73 GLY A C 1
ATOM 590 O O . GLY A 1 73 ? -6.393 12.106 21.453 1.00 88.38 73 GLY A O 1
ATOM 591 N N . ASP A 1 74 ? -6.904 14.199 20.785 1.00 89.19 74 ASP A N 1
ATOM 592 C CA . ASP A 1 74 ? -8.084 13.845 19.990 1.00 89.19 74 ASP A CA 1
ATOM 593 C C . ASP A 1 74 ? -7.752 12.767 18.947 1.00 89.19 74 ASP A C 1
ATOM 595 O O . ASP A 1 74 ? -8.478 11.786 18.785 1.00 89.19 74 ASP A O 1
ATOM 599 N N . ARG A 1 75 ? -6.607 12.884 18.258 1.00 90.06 75 ARG A N 1
ATOM 600 C CA . ARG A 1 75 ? -6.166 11.877 17.276 1.00 90.06 75 ARG A CA 1
ATOM 601 C C . ARG A 1 75 ? -5.872 10.520 17.910 1.00 90.06 75 ARG A C 1
ATOM 603 O O . ARG A 1 75 ? -6.159 9.495 17.287 1.00 90.06 75 ARG A O 1
ATOM 610 N N . ILE A 1 76 ? -5.318 10.485 19.121 1.00 90.75 76 ILE A N 1
ATOM 611 C CA . ILE A 1 76 ? -5.080 9.231 19.850 1.00 90.75 76 ILE A CA 1
ATOM 612 C C . ILE A 1 76 ? -6.400 8.598 20.294 1.00 90.75 76 ILE A C 1
ATOM 614 O O . ILE A 1 76 ? -6.551 7.375 20.193 1.00 90.75 76 ILE A O 1
ATOM 618 N N . GLU A 1 77 ? -7.357 9.402 20.752 1.00 91.81 77 GLU A N 1
ATOM 619 C CA . GLU A 1 77 ? -8.690 8.939 21.148 1.00 91.81 77 GLU A CA 1
ATOM 620 C C . GLU A 1 77 ? -9.463 8.380 19.950 1.00 91.81 77 GLU A C 1
ATOM 622 O O . GLU A 1 77 ? -9.897 7.226 19.984 1.00 91.81 77 GLU A O 1
ATOM 627 N N . ILE A 1 78 ? -9.527 9.133 18.847 1.00 92.62 78 ILE A N 1
ATOM 628 C CA . ILE A 1 78 ? -10.140 8.692 17.587 1.00 92.62 78 ILE A CA 1
ATOM 629 C C . ILE A 1 78 ? -9.458 7.417 17.078 1.00 92.62 78 ILE A C 1
ATOM 631 O O . ILE A 1 78 ? -10.131 6.466 16.674 1.00 92.62 78 ILE A O 1
ATOM 635 N N . GLY A 1 79 ? -8.122 7.362 17.118 1.00 91.94 79 GLY A N 1
ATOM 636 C CA . GLY A 1 79 ? -7.359 6.172 16.750 1.00 91.94 79 GLY A CA 1
ATOM 637 C C . GLY A 1 79 ? -7.708 4.963 17.623 1.00 91.94 79 GLY A C 1
ATOM 638 O O . GLY A 1 79 ? -7.919 3.868 17.103 1.00 91.94 79 GLY A O 1
ATOM 639 N N . SER A 1 80 ? -7.839 5.158 18.935 1.00 92.62 80 SER A N 1
ATOM 640 C CA . SER A 1 80 ? -8.218 4.104 19.884 1.00 92.62 80 SER A CA 1
ATOM 641 C C . SER A 1 80 ? -9.639 3.592 19.638 1.00 92.62 80 SER A C 1
ATOM 643 O O . SER A 1 80 ? -9.860 2.378 19.612 1.00 92.62 80 SER A O 1
ATOM 645 N N . GLU A 1 81 ? -10.598 4.489 19.391 1.00 94.88 81 GLU A N 1
ATOM 646 C CA . GLU A 1 81 ? -11.965 4.104 19.035 1.00 94.88 81 GLU A CA 1
ATOM 647 C C . GLU A 1 81 ? -11.984 3.311 17.724 1.00 94.88 81 GLU A C 1
ATOM 649 O O . GLU A 1 81 ? -12.636 2.269 17.625 1.00 94.88 81 GLU A O 1
ATOM 654 N N . LEU A 1 82 ? -11.219 3.750 16.726 1.00 93.44 82 LEU A N 1
ATOM 655 C CA . LEU A 1 82 ? -11.127 3.072 15.442 1.00 93.44 82 LEU A CA 1
ATOM 656 C C . LEU A 1 82 ? -10.543 1.657 15.577 1.00 93.44 82 LEU A C 1
ATOM 658 O O . LEU A 1 82 ? -11.076 0.717 14.984 1.00 93.44 82 LEU A O 1
ATOM 662 N N . ILE A 1 83 ? -9.502 1.488 16.398 1.00 92.69 83 ILE A N 1
ATOM 663 C CA . ILE A 1 83 ? -8.911 0.180 16.714 1.00 92.69 83 ILE A CA 1
ATOM 664 C C . ILE A 1 83 ? -9.931 -0.730 17.405 1.00 92.69 83 ILE A C 1
ATOM 666 O O . ILE A 1 83 ? -10.008 -1.912 17.076 1.00 92.69 83 ILE A O 1
ATOM 670 N N . SER A 1 84 ? -10.761 -0.197 18.307 1.00 93.69 84 SER A N 1
ATOM 671 C CA . SER A 1 84 ? -11.802 -0.984 18.991 1.00 93.69 84 SER A CA 1
ATOM 672 C C . SER A 1 84 ? -12.855 -1.566 18.035 1.00 93.69 84 SER A C 1
ATOM 674 O O . SER A 1 84 ? -13.485 -2.580 18.341 1.00 93.69 84 SER A O 1
ATOM 676 N N . LYS A 1 85 ? -13.018 -0.945 16.859 1.00 95.12 85 LYS A N 1
ATOM 677 C CA . LYS A 1 85 ? -13.944 -1.361 15.796 1.00 95.12 85 LYS A CA 1
ATOM 678 C C . LYS A 1 85 ? -13.319 -2.327 14.789 1.00 95.12 85 LYS A C 1
ATOM 680 O O . LYS A 1 85 ? -14.028 -2.823 13.912 1.00 95.12 85 LYS A O 1
ATOM 685 N N . LEU A 1 86 ? -12.019 -2.608 14.895 1.00 92.75 86 LEU A N 1
ATOM 686 C CA . LEU A 1 86 ? -11.376 -3.642 14.091 1.00 92.75 86 LEU A CA 1
ATOM 687 C C . LEU A 1 86 ? -11.916 -5.034 14.461 1.00 92.75 86 LEU A C 1
ATOM 689 O O . LEU A 1 86 ? -12.324 -5.285 15.599 1.00 92.75 86 LEU A O 1
ATOM 693 N N . PRO A 1 87 ? -11.923 -5.977 13.507 1.00 90.25 87 PRO A N 1
ATOM 694 C CA . PRO A 1 87 ? -12.443 -7.310 13.753 1.00 90.25 87 PRO A CA 1
ATOM 695 C C . PRO A 1 87 ? -11.600 -8.054 14.790 1.00 90.25 87 PRO A C 1
ATOM 697 O O . PRO A 1 87 ? -10.367 -8.063 14.734 1.00 90.25 87 PRO A O 1
ATOM 700 N N . LYS A 1 88 ? -12.272 -8.797 15.675 1.00 90.50 88 LYS A N 1
ATOM 701 C CA . LYS A 1 88 ? -11.599 -9.776 16.534 1.00 90.50 88 LYS A CA 1
ATOM 702 C C . LYS A 1 88 ? -10.977 -10.862 15.657 1.00 90.50 88 LYS A C 1
ATOM 704 O O . LYS A 1 88 ? -11.685 -11.641 15.015 1.00 90.50 88 LYS A O 1
ATOM 709 N N . CYS A 1 89 ? -9.653 -10.904 15.620 1.00 93.88 89 CYS A N 1
ATOM 710 C CA . CYS A 1 89 ? -8.889 -11.850 14.821 1.00 93.88 89 CYS A CA 1
ATOM 711 C C . CYS A 1 89 ? -7.555 -12.170 15.513 1.00 93.88 89 CYS A C 1
ATOM 713 O O . CYS A 1 89 ? -7.181 -11.524 16.489 1.00 93.88 89 CYS A O 1
ATOM 715 N N . ALA A 1 90 ? -6.865 -13.210 15.048 1.00 93.44 90 ALA A N 1
ATOM 716 C CA . ALA A 1 90 ? -5.637 -13.688 15.682 1.00 93.44 90 ALA A CA 1
ATOM 717 C C . ALA A 1 90 ? -4.437 -12.763 15.430 1.00 93.44 90 ALA A C 1
ATOM 719 O O . ALA A 1 90 ? -3.471 -12.787 16.186 1.00 93.44 90 ALA A O 1
ATOM 720 N N . LEU A 1 91 ? -4.483 -11.980 14.351 1.00 93.06 91 LEU A N 1
ATOM 721 C CA . LEU A 1 91 ? -3.418 -11.071 13.950 1.00 93.06 91 LEU A CA 1
ATOM 722 C C . LEU A 1 91 ? -4.007 -9.931 13.129 1.00 93.06 91 LEU A C 1
ATOM 724 O O . LEU A 1 91 ? -4.684 -10.191 12.137 1.00 93.06 91 LEU A O 1
ATOM 728 N N . VAL A 1 92 ? -3.668 -8.698 13.491 1.00 92.94 92 VAL A N 1
ATOM 729 C CA . VAL A 1 92 ? -3.799 -7.526 12.625 1.00 92.94 92 VAL A CA 1
ATOM 730 C C . VAL A 1 92 ? -2.392 -7.016 12.326 1.00 92.94 92 VAL A C 1
ATOM 732 O O . VAL A 1 92 ? -1.631 -6.733 13.248 1.00 92.94 92 VAL A O 1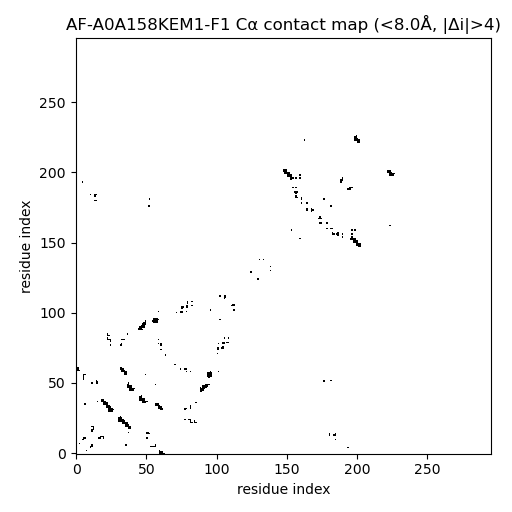
ATOM 735 N N . GLN A 1 93 ? -2.039 -6.910 11.049 1.00 91.38 93 GLN A N 1
ATOM 736 C CA . GLN A 1 93 ? -0.745 -6.405 10.602 1.00 91.38 93 GLN A CA 1
ATOM 737 C C . GLN A 1 93 ? -0.925 -5.490 9.391 1.00 91.38 93 GLN A C 1
ATOM 739 O O . GLN A 1 93 ? -1.324 -5.940 8.316 1.00 91.38 93 GLN A O 1
ATOM 744 N N . GLN A 1 94 ? -0.580 -4.217 9.559 1.00 90.19 94 GLN A N 1
ATOM 745 C CA . GLN A 1 94 ? -0.615 -3.201 8.509 1.00 90.19 94 GLN A CA 1
ATOM 746 C C . GLN A 1 94 ? 0.623 -2.308 8.608 1.00 90.19 94 GLN A C 1
ATOM 748 O O . GLN A 1 94 ? 1.156 -2.077 9.694 1.00 90.19 94 GLN A O 1
ATOM 753 N N . THR A 1 95 ? 1.082 -1.812 7.466 1.00 90.56 95 THR A N 1
ATOM 754 C CA . THR A 1 95 ? 2.121 -0.792 7.362 1.00 90.56 95 THR A CA 1
ATOM 755 C C . THR A 1 95 ? 1.447 0.562 7.238 1.00 90.56 95 THR A C 1
ATOM 757 O O . THR A 1 95 ? 0.918 0.899 6.179 1.00 90.56 95 THR A O 1
ATOM 760 N N . LEU A 1 96 ? 1.494 1.334 8.319 1.00 87.94 96 LEU A N 1
ATOM 761 C CA . LEU A 1 96 ? 0.967 2.6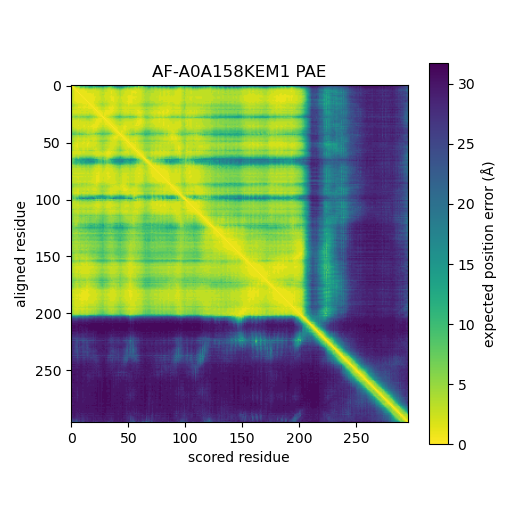93 8.347 1.00 87.94 96 LEU A CA 1
ATOM 762 C C . LEU A 1 96 ? 1.852 3.621 7.503 1.00 87.94 96 LEU A C 1
ATOM 764 O O . LEU A 1 96 ? 3.056 3.384 7.360 1.00 87.94 96 LEU A O 1
ATOM 768 N N . ASP A 1 97 ? 1.269 4.682 6.943 1.00 81.12 97 ASP A N 1
ATOM 769 C CA . ASP A 1 97 ? 2.077 5.776 6.394 1.00 81.12 97 ASP A CA 1
ATOM 770 C C . ASP A 1 97 ? 2.786 6.539 7.529 1.00 81.12 97 ASP A C 1
ATOM 772 O O . ASP A 1 97 ? 2.556 6.286 8.710 1.00 81.12 97 ASP A O 1
ATOM 776 N N . THR A 1 98 ? 3.680 7.462 7.181 1.00 70.88 98 THR A N 1
ATOM 777 C CA . THR A 1 98 ? 4.667 8.096 8.071 1.00 70.88 98 THR A CA 1
ATOM 778 C C . THR A 1 98 ? 4.106 8.977 9.207 1.00 70.88 98 THR A C 1
ATOM 780 O O . THR A 1 98 ? 4.861 9.756 9.784 1.00 70.88 98 THR A O 1
ATOM 783 N N . SER A 1 99 ? 2.818 8.885 9.548 1.00 69.75 99 SER A N 1
ATOM 784 C CA . SER A 1 99 ? 2.204 9.648 10.641 1.00 69.75 99 SER A CA 1
ATOM 785 C C . SER A 1 99 ? 2.413 8.977 12.006 1.00 69.75 99 SER A C 1
ATOM 787 O O . SER A 1 99 ? 2.196 7.779 12.180 1.00 69.75 99 SER A O 1
ATOM 789 N N . ILE A 1 100 ? 2.848 9.768 12.992 1.00 67.25 100 ILE A N 1
ATOM 790 C CA . ILE A 1 100 ? 3.291 9.287 14.312 1.00 67.25 100 ILE A CA 1
ATOM 791 C C . ILE A 1 100 ? 2.118 9.110 15.292 1.00 67.25 100 ILE A C 1
ATOM 793 O O . ILE A 1 100 ? 2.140 8.179 16.095 1.00 67.25 100 ILE A O 1
ATOM 797 N N . ALA A 1 101 ? 1.096 9.974 15.243 1.00 73.81 101 ALA A N 1
ATOM 798 C CA . ALA A 1 101 ? 0.007 9.984 16.231 1.00 73.81 101 ALA A CA 1
ATOM 799 C C . ALA A 1 101 ? -0.800 8.674 16.223 1.00 73.81 101 ALA A C 1
ATOM 801 O O . ALA A 1 101 ? -1.078 8.089 17.268 1.00 73.81 101 ALA A O 1
ATOM 802 N N . GLU A 1 102 ? -1.103 8.158 15.036 1.00 82.50 102 GLU A N 1
ATOM 803 C CA . GLU A 1 102 ? -1.853 6.920 14.863 1.00 82.50 102 GLU A CA 1
ATOM 804 C C . GLU A 1 102 ? -1.065 5.715 15.380 1.00 82.50 102 GLU A C 1
ATOM 806 O O . GLU A 1 102 ? -1.623 4.869 16.074 1.00 82.50 102 GLU A O 1
ATOM 811 N N . ALA A 1 103 ? 0.244 5.655 15.117 1.00 86.81 103 ALA A N 1
ATOM 812 C CA . ALA A 1 103 ? 1.100 4.581 15.618 1.00 86.81 103 ALA A CA 1
ATOM 813 C C . ALA A 1 103 ? 1.104 4.509 17.158 1.00 86.81 103 ALA A C 1
ATOM 815 O O . ALA A 1 103 ? 1.129 3.414 17.724 1.00 86.81 103 ALA A O 1
ATOM 816 N N . VAL A 1 104 ? 1.026 5.659 17.840 1.00 89.44 104 VAL A N 1
ATOM 817 C CA . VAL A 1 104 ? 0.907 5.718 19.306 1.00 89.44 104 VAL A CA 1
ATOM 818 C C . VAL A 1 104 ? -0.425 5.136 19.779 1.00 89.44 104 VAL A C 1
ATOM 820 O O . VAL A 1 104 ? -0.425 4.342 20.720 1.00 89.44 104 VAL A O 1
ATOM 823 N N . ALA A 1 105 ? -1.540 5.445 19.107 1.00 91.12 105 ALA A N 1
ATOM 824 C CA . ALA A 1 105 ? -2.843 4.860 19.439 1.00 91.12 105 ALA A CA 1
ATOM 825 C C . ALA A 1 105 ? -2.811 3.321 19.367 1.00 91.12 105 ALA A C 1
ATOM 827 O O . ALA A 1 105 ? -3.274 2.644 20.284 1.00 91.12 105 ALA A O 1
ATOM 828 N N . PHE A 1 106 ? -2.180 2.756 18.332 1.00 90.81 106 PHE A N 1
ATOM 829 C CA . PHE A 1 106 ? -1.976 1.306 18.223 1.00 90.81 106 PHE A CA 1
ATOM 830 C C . PHE A 1 106 ? -1.130 0.747 19.376 1.00 90.81 106 PHE A C 1
ATOM 832 O O . PHE A 1 106 ? -1.509 -0.261 19.979 1.00 90.81 106 PHE A O 1
ATOM 839 N N . ALA A 1 107 ? -0.020 1.401 19.726 1.00 92.38 107 ALA A N 1
ATOM 840 C CA . ALA A 1 107 ? 0.838 0.961 20.827 1.00 92.38 107 ALA A CA 1
ATOM 841 C C . ALA A 1 107 ? 0.087 0.906 22.172 1.00 92.38 107 ALA A C 1
ATOM 843 O O . ALA A 1 107 ? 0.224 -0.067 22.914 1.00 92.38 107 ALA A O 1
ATOM 844 N N . LEU A 1 108 ? -0.747 1.912 22.465 1.00 92.50 108 LEU A N 1
ATOM 845 C CA . LEU A 1 108 ? -1.553 1.969 23.692 1.00 92.50 108 LEU A CA 1
ATOM 846 C C . LEU A 1 108 ? -2.602 0.850 23.773 1.00 92.50 108 LEU A C 1
ATOM 848 O O . LEU A 1 108 ? -2.932 0.405 24.869 1.00 92.50 108 LEU A O 1
ATOM 852 N N . GLN A 1 109 ? -3.073 0.347 22.629 1.00 91.62 109 GLN A N 1
ATOM 853 C CA . GLN A 1 109 ? -3.996 -0.793 22.539 1.00 91.62 109 GLN A CA 1
ATOM 854 C C . GLN A 1 109 ? -3.275 -2.155 22.482 1.00 91.62 109 GLN A C 1
ATOM 856 O O . GLN A 1 109 ? -3.884 -3.177 22.166 1.00 91.62 109 GLN A O 1
ATOM 861 N N . GLY A 1 110 ? -1.973 -2.191 22.788 1.00 92.50 110 GLY A N 1
ATOM 862 C CA . GLY A 1 110 ? -1.188 -3.423 22.896 1.00 92.50 110 GLY A CA 1
ATOM 863 C C . GLY A 1 110 ? -0.610 -3.940 21.577 1.00 92.50 110 GLY A C 1
ATOM 864 O O . GLY A 1 110 ? -0.093 -5.059 21.539 1.00 92.50 110 GLY A O 1
ATOM 865 N N . PHE A 1 111 ? -0.660 -3.157 20.496 1.00 92.88 111 PHE A N 1
ATOM 866 C CA . PHE A 1 111 ? -0.006 -3.529 19.243 1.00 92.88 111 PHE A CA 1
ATOM 867 C C . PHE A 1 111 ? 1.506 -3.330 19.334 1.00 92.88 111 PHE A C 1
ATOM 869 O O . PHE A 1 111 ? 2.011 -2.412 19.979 1.00 92.88 111 PHE A O 1
ATOM 876 N N . THR A 1 112 ? 2.247 -4.173 18.618 1.00 94.12 112 THR A N 1
ATOM 877 C CA . THR A 1 112 ? 3.687 -3.980 18.435 1.00 94.12 112 THR A CA 1
ATOM 878 C C . THR A 1 112 ? 3.936 -3.033 17.269 1.00 94.12 112 THR A C 1
ATOM 880 O O . THR A 1 112 ? 3.535 -3.318 16.142 1.00 94.12 112 THR A O 1
ATOM 883 N N . ILE A 1 113 ? 4.648 -1.937 17.527 1.00 91.62 113 ILE A N 1
ATOM 884 C CA . ILE A 1 113 ? 5.062 -0.986 16.493 1.00 91.62 113 ILE A CA 1
ATOM 885 C C . ILE A 1 113 ? 6.494 -1.290 16.069 1.00 91.62 113 ILE A C 1
ATOM 887 O O . ILE A 1 113 ? 7.388 -1.432 16.901 1.00 91.62 113 ILE A O 1
ATOM 891 N N . SER A 1 114 ? 6.714 -1.385 14.760 1.00 89.94 114 SER A N 1
ATOM 892 C CA . SER A 1 114 ? 8.042 -1.525 14.161 1.00 89.94 114 SER A CA 1
ATOM 893 C C . SER A 1 114 ? 8.271 -0.384 13.182 1.00 89.94 114 SER A C 1
ATOM 895 O O . SER A 1 114 ? 7.471 -0.180 12.271 1.00 89.94 114 SER A O 1
ATOM 897 N N . ALA A 1 115 ? 9.361 0.359 13.362 1.00 85.94 115 ALA A N 1
ATOM 898 C CA . ALA A 1 115 ? 9.733 1.426 12.445 1.00 85.94 115 ALA A CA 1
ATOM 899 C C . ALA A 1 115 ? 10.485 0.854 11.236 1.00 85.94 115 ALA A C 1
ATOM 901 O O . ALA A 1 115 ? 11.480 0.143 11.384 1.00 85.94 115 ALA A O 1
ATOM 902 N N . THR A 1 116 ? 10.027 1.202 10.037 1.00 83.94 116 THR A N 1
ATOM 903 C CA . THR A 1 116 ? 10.719 0.921 8.774 1.00 83.94 116 THR A CA 1
ATOM 904 C C . THR A 1 116 ? 11.040 2.225 8.066 1.00 83.94 116 THR A C 1
ATOM 906 O O . THR A 1 116 ? 10.231 3.151 8.077 1.00 83.94 116 THR A O 1
ATOM 909 N N . PHE A 1 117 ? 12.194 2.291 7.408 1.00 83.12 117 PHE A N 1
ATOM 910 C CA . PHE A 1 117 ? 12.634 3.493 6.707 1.00 83.12 117 PHE A CA 1
ATOM 911 C C . PHE A 1 117 ? 12.423 3.351 5.201 1.00 83.12 117 PHE A C 1
ATOM 913 O O . PHE A 1 117 ? 12.727 2.315 4.612 1.00 83.12 117 PHE A O 1
ATOM 920 N N . THR A 1 118 ? 11.932 4.418 4.573 1.00 83.69 118 THR A N 1
ATOM 921 C CA . THR A 1 118 ? 11.838 4.553 3.116 1.00 83.69 118 THR A CA 1
ATOM 922 C C . THR A 1 118 ? 12.379 5.913 2.701 1.00 83.69 118 THR A C 1
ATOM 924 O O . THR A 1 118 ? 12.298 6.881 3.456 1.00 83.69 118 THR A O 1
ATOM 927 N N . LEU A 1 119 ? 12.911 6.002 1.486 1.00 84.81 119 LEU A N 1
ATOM 928 C CA . LEU A 1 119 ? 13.316 7.273 0.895 1.00 84.81 119 LEU A CA 1
ATOM 929 C C . LEU A 1 119 ? 12.110 7.885 0.172 1.00 84.81 119 LEU A C 1
ATOM 931 O O . LEU A 1 119 ? 11.485 7.216 -0.651 1.00 84.81 119 LEU A O 1
ATOM 935 N N . LYS A 1 120 ? 11.777 9.141 0.487 1.00 82.12 120 LYS A N 1
ATOM 936 C CA . LYS A 1 120 ? 10.748 9.929 -0.208 1.00 82.12 120 LYS A CA 1
ATOM 937 C C . LYS A 1 120 ? 11.440 11.059 -0.979 1.00 82.12 120 LYS A C 1
ATOM 939 O O . LYS A 1 120 ? 12.226 11.809 -0.403 1.00 82.12 120 LYS A O 1
ATOM 944 N N . VAL A 1 121 ? 11.156 11.177 -2.276 1.00 84.06 121 VAL A N 1
ATOM 945 C CA . VAL A 1 121 ? 11.441 12.403 -3.038 1.00 84.06 121 VAL A CA 1
ATOM 946 C C . VAL A 1 121 ? 10.199 13.284 -2.904 1.00 84.06 121 VAL A C 1
ATOM 948 O O . VAL A 1 121 ? 9.124 12.815 -3.278 1.00 84.06 121 VAL A O 1
ATOM 951 N N . PRO A 1 122 ? 10.301 14.502 -2.341 1.00 81.75 122 PRO A N 1
ATOM 952 C CA . PRO A 1 122 ? 9.136 15.357 -2.153 1.00 81.75 122 PRO A CA 1
ATOM 953 C C . PRO A 1 122 ? 8.432 15.662 -3.482 1.00 81.75 122 PRO A C 1
ATOM 955 O O . PRO A 1 122 ? 9.122 15.875 -4.489 1.00 81.75 122 PRO A O 1
ATOM 958 N N . PRO A 1 123 ? 7.088 15.707 -3.496 1.00 82.38 123 PRO A N 1
ATOM 959 C CA . PRO A 1 123 ? 6.351 16.146 -4.672 1.00 82.38 123 PRO A CA 1
ATOM 960 C C . PRO A 1 123 ? 6.732 17.588 -5.035 1.00 82.38 123 PRO A C 1
ATOM 962 O O . PRO A 1 123 ? 7.183 18.363 -4.193 1.00 82.38 123 PRO A O 1
ATOM 965 N N . GLY A 1 124 ? 6.583 17.943 -6.311 1.00 84.94 124 GLY A N 1
ATOM 966 C CA . GLY A 1 124 ? 6.873 19.295 -6.800 1.00 84.94 124 GLY A CA 1
ATOM 967 C C . GLY A 1 124 ? 8.355 19.609 -7.035 1.00 84.94 124 GLY A C 1
ATOM 968 O O . GLY A 1 124 ? 8.665 20.698 -7.511 1.00 84.94 124 GLY A O 1
ATOM 969 N N . ARG A 1 125 ? 9.285 18.677 -6.777 1.00 84.56 125 ARG A N 1
ATOM 970 C CA . ARG A 1 125 ? 10.669 18.835 -7.251 1.00 84.56 125 ARG A CA 1
ATOM 971 C C . ARG A 1 125 ? 10.734 18.709 -8.771 1.00 84.56 125 ARG A C 1
ATOM 973 O O . ARG A 1 125 ? 10.374 17.669 -9.315 1.00 84.56 125 ARG A O 1
ATOM 980 N N . GLY A 1 126 ? 11.258 19.736 -9.437 1.00 89.19 126 GLY A N 1
ATOM 981 C CA . GLY A 1 126 ? 11.481 19.708 -10.881 1.00 89.19 126 GLY A CA 1
ATOM 982 C C . GLY A 1 126 ? 12.667 18.828 -11.285 1.00 89.19 126 GLY A C 1
ATOM 983 O O . GLY A 1 126 ? 13.604 18.619 -10.509 1.00 89.19 126 GLY A O 1
ATOM 984 N N . ASP A 1 127 ? 12.669 18.366 -12.537 1.00 88.56 127 ASP A N 1
ATOM 985 C CA . ASP A 1 127 ? 13.691 17.469 -13.100 1.00 88.56 127 ASP A CA 1
ATOM 986 C C . ASP A 1 127 ? 15.123 17.966 -12.873 1.00 88.56 127 ASP A C 1
ATOM 988 O O . ASP A 1 127 ? 16.018 17.191 -12.529 1.00 88.56 127 ASP A O 1
ATOM 992 N N . ARG A 1 128 ? 15.348 19.278 -13.023 1.00 90.94 128 ARG A N 1
ATOM 993 C CA . ARG A 1 128 ? 16.658 19.908 -12.808 1.00 90.94 128 ARG A CA 1
ATOM 994 C C . ARG A 1 128 ? 17.125 19.771 -11.361 1.00 90.94 128 ARG A C 1
ATOM 996 O O . ARG A 1 128 ? 18.300 19.479 -11.127 1.00 90.94 128 ARG A O 1
ATOM 1003 N N . ASP A 1 129 ? 16.229 19.968 -10.404 1.00 90.69 129 ASP A N 1
ATOM 1004 C CA . ASP A 1 129 ? 16.550 19.921 -8.977 1.00 90.69 129 ASP A CA 1
ATOM 1005 C C . ASP A 1 129 ? 16.789 18.485 -8.525 1.00 90.69 129 ASP A C 1
ATOM 1007 O O . ASP A 1 129 ? 17.714 18.213 -7.754 1.00 90.69 129 ASP A O 1
ATOM 1011 N N . VAL A 1 130 ? 15.999 17.546 -9.057 1.00 90.75 130 VAL A N 1
ATOM 1012 C CA . VAL A 1 130 ? 16.228 16.112 -8.864 1.00 90.75 130 VAL A CA 1
ATOM 1013 C C . VAL A 1 130 ? 17.598 15.733 -9.430 1.00 90.75 130 VAL A C 1
ATOM 1015 O O . VAL A 1 130 ? 18.414 15.170 -8.704 1.00 90.75 130 VAL A O 1
ATOM 1018 N N . TRP A 1 131 ? 17.902 16.107 -10.677 1.00 92.31 131 TRP A N 1
ATOM 1019 C CA . TRP A 1 131 ? 19.179 15.814 -11.337 1.00 92.31 131 TRP A CA 1
ATOM 1020 C C . TRP A 1 131 ? 20.387 16.390 -10.586 1.00 92.31 131 TRP A C 1
ATOM 1022 O O . TRP A 1 131 ? 21.396 15.705 -10.374 1.00 92.31 131 TRP A O 1
ATOM 1032 N N . THR A 1 132 ? 20.286 17.643 -10.142 1.00 91.94 132 THR A N 1
ATOM 1033 C CA . THR A 1 132 ? 21.349 18.332 -9.396 1.00 91.94 132 THR A CA 1
ATOM 1034 C C . THR A 1 132 ? 21.564 17.688 -8.027 1.00 91.94 132 THR A C 1
ATOM 1036 O O . THR A 1 132 ? 22.710 17.491 -7.619 1.00 91.94 132 THR A O 1
ATOM 1039 N N . GLY A 1 133 ? 20.480 17.262 -7.370 1.00 90.12 133 GLY A N 1
ATOM 1040 C CA . GLY A 1 133 ? 20.517 16.555 -6.090 1.00 90.12 133 GLY A CA 1
ATOM 1041 C C . GLY A 1 133 ? 21.068 15.124 -6.152 1.00 90.12 133 GLY A C 1
ATOM 1042 O O . GLY A 1 133 ? 21.396 14.558 -5.110 1.00 90.12 133 GLY A O 1
ATOM 1043 N N . MET A 1 134 ? 21.201 14.518 -7.338 1.00 92.19 134 MET A N 1
ATOM 1044 C CA . MET A 1 134 ? 21.792 13.181 -7.475 1.00 92.19 134 MET A CA 1
ATOM 1045 C C . MET A 1 134 ? 23.306 13.183 -7.222 1.00 92.19 134 MET A C 1
ATOM 1047 O O . MET A 1 134 ? 24.019 14.153 -7.479 1.00 92.19 134 MET A O 1
ATOM 1051 N N . ARG A 1 135 ? 23.848 12.038 -6.794 1.00 94.25 135 ARG A N 1
ATOM 1052 C CA . ARG A 1 135 ? 25.304 11.836 -6.735 1.00 94.25 135 ARG A CA 1
ATOM 1053 C C . ARG A 1 135 ? 25.894 11.835 -8.149 1.00 94.25 135 ARG A C 1
ATOM 1055 O O . ARG A 1 135 ? 25.277 11.328 -9.086 1.00 94.25 135 ARG A O 1
ATOM 1062 N N . ALA A 1 136 ? 27.125 12.329 -8.302 1.00 94.75 136 ALA A N 1
ATOM 1063 C CA . ALA A 1 136 ? 27.798 12.397 -9.605 1.00 94.75 136 ALA A CA 1
ATOM 1064 C C . ALA A 1 136 ? 27.894 11.026 -10.303 1.00 94.75 136 ALA A C 1
ATOM 1066 O O . ALA A 1 136 ? 27.648 10.929 -11.504 1.00 94.75 136 ALA A O 1
ATOM 1067 N N . ASN A 1 137 ? 28.171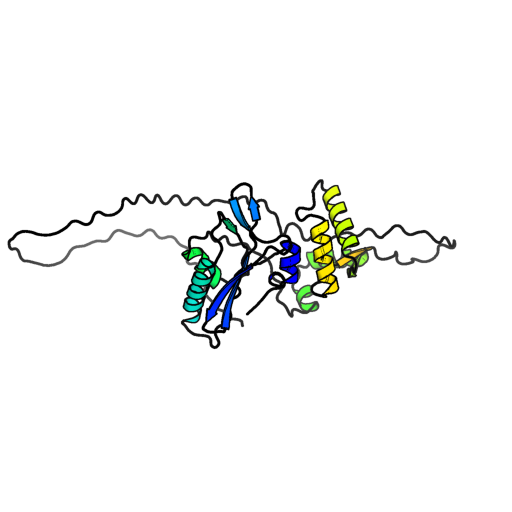 9.957 -9.547 1.00 95.25 137 ASN A N 1
ATOM 1068 C CA . ASN A 1 137 ? 28.202 8.600 -10.095 1.00 95.25 137 ASN A CA 1
ATOM 1069 C C . ASN A 1 137 ? 26.830 8.167 -10.651 1.00 95.25 137 ASN A C 1
ATOM 1071 O O . ASN A 1 137 ? 26.747 7.644 -11.757 1.00 95.25 137 ASN A O 1
ATOM 1075 N N . THR A 1 138 ? 25.739 8.470 -9.940 1.00 93.38 138 THR A N 1
ATOM 1076 C CA . THR A 1 138 ? 24.370 8.186 -10.398 1.00 93.38 138 THR A CA 1
ATOM 1077 C C . THR A 1 138 ? 24.056 8.918 -11.703 1.00 93.38 138 THR A C 1
ATOM 1079 O O . THR A 1 138 ? 23.582 8.294 -12.651 1.00 93.38 138 THR A O 1
ATOM 1082 N N . ARG A 1 139 ? 24.401 10.211 -11.806 1.00 95.19 139 ARG A N 1
ATOM 1083 C CA . ARG A 1 139 ? 24.250 10.973 -13.060 1.00 95.19 139 ARG A CA 1
ATOM 1084 C C . ARG A 1 139 ? 25.031 10.350 -14.217 1.00 95.19 139 ARG A C 1
ATOM 1086 O O . ARG A 1 139 ? 24.514 10.264 -15.329 1.00 95.19 139 ARG A O 1
ATOM 1093 N N . ASN A 1 140 ? 26.258 9.891 -13.964 1.00 94.25 140 ASN A N 1
ATOM 1094 C CA . ASN A 1 140 ? 27.081 9.232 -14.978 1.00 94.25 140 ASN A CA 1
ATOM 1095 C C . ASN A 1 140 ? 26.452 7.922 -15.468 1.00 94.25 140 ASN A C 1
ATOM 1097 O O . ASN A 1 140 ? 26.413 7.697 -16.677 1.00 94.25 140 ASN A O 1
ATOM 1101 N N . VAL A 1 141 ? 25.919 7.096 -14.561 1.00 94.38 141 VAL A N 1
ATOM 1102 C CA . VAL A 1 141 ? 25.197 5.863 -14.915 1.00 94.38 141 VAL A CA 1
ATOM 1103 C C . VAL A 1 141 ? 23.973 6.176 -15.776 1.00 94.38 141 VAL A C 1
ATOM 1105 O O . VAL A 1 141 ? 23.816 5.575 -16.837 1.00 94.38 141 VAL A O 1
ATOM 1108 N N . ILE A 1 142 ? 23.153 7.159 -15.387 1.00 93.12 142 ILE A N 1
ATOM 1109 C CA . ILE A 1 142 ? 21.964 7.549 -16.162 1.00 93.12 142 ILE A CA 1
ATOM 1110 C C . ILE A 1 142 ? 22.359 8.068 -17.551 1.00 93.12 142 ILE A C 1
ATOM 1112 O O . ILE A 1 142 ? 21.765 7.667 -18.549 1.00 93.12 142 ILE A O 1
ATOM 1116 N N . ARG A 1 143 ? 23.402 8.905 -17.649 1.00 93.12 143 ARG A N 1
ATOM 1117 C CA . ARG A 1 143 ? 23.897 9.417 -18.937 1.00 93.12 143 ARG A CA 1
ATOM 1118 C C . ARG A 1 143 ? 24.335 8.284 -19.865 1.00 93.12 143 ARG A C 1
ATOM 1120 O O . ARG A 1 143 ? 23.965 8.289 -21.033 1.00 93.12 143 ARG A O 1
ATOM 1127 N N . ARG A 1 144 ? 25.090 7.308 -19.346 1.00 93.00 144 ARG A N 1
ATOM 1128 C CA . ARG A 1 144 ? 25.526 6.125 -20.107 1.00 93.00 144 ARG A CA 1
ATOM 1129 C C . ARG A 1 144 ? 24.352 5.247 -20.527 1.00 93.00 144 ARG A C 1
ATOM 1131 O O . ARG A 1 144 ? 24.327 4.785 -21.661 1.00 93.00 144 ARG A O 1
ATOM 1138 N N . ALA A 1 145 ? 23.368 5.051 -19.652 1.00 92.12 145 ALA A N 1
ATOM 1139 C CA . ALA A 1 145 ? 22.148 4.329 -20.000 1.00 92.12 145 ALA A CA 1
ATOM 1140 C C . ALA A 1 145 ? 21.395 5.035 -21.140 1.00 92.12 145 ALA A C 1
ATOM 1142 O O . ALA A 1 145 ? 21.026 4.388 -22.114 1.00 92.12 145 ALA A O 1
ATOM 1143 N N . ASN A 1 146 ? 21.271 6.365 -21.090 1.00 92.56 146 ASN A N 1
ATOM 1144 C CA . ASN A 1 146 ? 20.615 7.157 -22.134 1.00 92.56 146 ASN A CA 1
ATOM 1145 C C . ASN A 1 146 ? 21.356 7.135 -23.490 1.00 92.56 146 ASN A C 1
ATOM 1147 O O . ASN A 1 146 ? 20.770 7.479 -24.511 1.00 92.56 146 ASN A O 1
ATOM 1151 N N . GLU A 1 147 ? 22.624 6.720 -23.564 1.00 92.56 147 GLU A N 1
ATOM 1152 C CA . GLU A 1 147 ? 23.301 6.511 -24.857 1.00 92.56 147 GLU A CA 1
ATOM 1153 C C . GLU A 1 147 ? 22.686 5.325 -25.630 1.00 92.56 147 GLU A C 1
ATOM 1155 O O . GLU A 1 147 ? 22.734 5.310 -26.858 1.00 92.56 147 GLU A O 1
ATOM 1160 N N . ARG A 1 148 ? 22.082 4.354 -24.927 1.00 92.31 148 ARG A N 1
ATOM 1161 C CA . ARG A 1 148 ? 21.620 3.074 -25.497 1.00 92.31 148 ARG A CA 1
ATOM 1162 C C . ARG A 1 148 ? 20.144 2.774 -25.265 1.00 92.31 148 ARG A C 1
ATOM 1164 O O . ARG A 1 148 ? 19.587 1.984 -26.012 1.00 92.31 148 ARG A O 1
ATOM 1171 N N . LEU A 1 149 ? 19.526 3.366 -24.246 1.00 93.88 149 LEU A N 1
ATOM 1172 C CA . LEU A 1 149 ? 18.178 3.031 -23.793 1.00 93.88 149 LEU A CA 1
ATOM 1173 C C . LEU A 1 149 ? 17.252 4.247 -23.831 1.00 93.88 149 LEU A C 1
ATOM 1175 O O . LEU A 1 149 ? 17.658 5.355 -23.477 1.00 93.88 149 LEU A O 1
ATOM 1179 N N . SER A 1 150 ? 15.999 4.016 -24.205 1.00 91.62 150 SER A N 1
ATOM 1180 C CA . SER A 1 150 ? 14.876 4.942 -24.066 1.00 91.62 150 SER A CA 1
ATOM 1181 C C . SER A 1 150 ? 13.900 4.402 -23.028 1.00 91.62 150 SER A C 1
ATOM 1183 O O . SER A 1 150 ? 13.514 3.238 -23.099 1.00 91.62 150 SER A O 1
ATOM 1185 N N . ALA A 1 151 ? 13.482 5.243 -22.083 1.00 91.25 151 ALA A N 1
ATOM 1186 C CA . ALA A 1 151 ? 12.365 4.934 -21.197 1.00 91.25 151 ALA A CA 1
ATOM 1187 C C . ALA A 1 151 ? 11.062 5.359 -21.882 1.00 91.25 151 ALA A C 1
ATOM 1189 O O . ALA A 1 151 ? 10.938 6.517 -22.279 1.00 91.25 151 ALA A O 1
ATOM 1190 N N . LEU A 1 152 ? 10.127 4.429 -22.044 1.00 91.00 152 LEU A N 1
ATOM 1191 C CA . LEU A 1 152 ? 8.834 4.662 -22.679 1.00 91.00 152 LEU A CA 1
ATOM 1192 C C . LEU A 1 152 ? 7.716 4.146 -21.776 1.00 91.00 152 LEU A C 1
ATOM 1194 O O . LEU A 1 152 ? 7.893 3.168 -21.046 1.00 91.00 152 LEU A O 1
ATOM 1198 N N . GLU A 1 153 ? 6.566 4.808 -21.844 1.00 91.25 153 GLU A N 1
ATOM 1199 C CA . GLU A 1 153 ? 5.353 4.337 -21.188 1.00 91.25 153 GLU A CA 1
ATOM 1200 C C . GLU A 1 153 ? 4.842 3.061 -21.864 1.00 91.25 153 GLU A C 1
ATOM 1202 O O . GLU A 1 153 ? 4.731 2.980 -23.090 1.00 91.25 153 GLU A O 1
ATOM 1207 N N . MET A 1 154 ? 4.542 2.057 -21.045 1.00 90.38 154 MET A N 1
ATOM 1208 C CA . MET A 1 154 ? 3.913 0.815 -21.465 1.00 90.38 154 MET A CA 1
ATOM 1209 C C . MET A 1 154 ? 2.414 0.906 -21.202 1.00 90.38 154 MET A C 1
ATOM 1211 O O . MET A 1 154 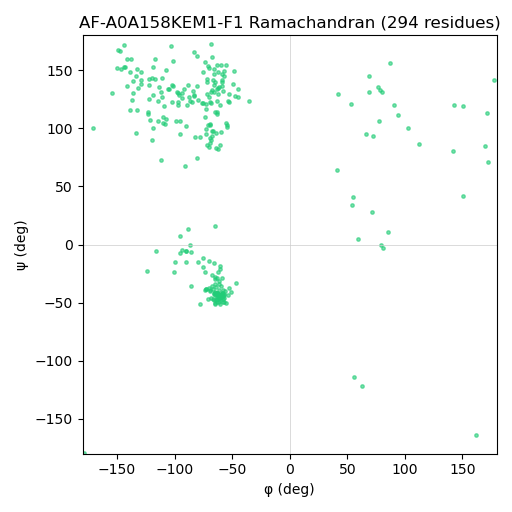? 1.978 1.064 -20.067 1.00 90.38 154 MET A O 1
ATOM 1215 N N . ASN A 1 155 ? 1.610 0.723 -22.244 1.00 88.12 155 ASN A N 1
ATOM 1216 C CA . ASN A 1 155 ? 0.150 0.768 -22.114 1.00 88.12 155 ASN A CA 1
ATOM 1217 C C . ASN A 1 155 ? -0.476 -0.616 -21.886 1.00 88.12 155 ASN A C 1
ATOM 1219 O O . ASN A 1 155 ? -1.685 -0.727 -21.696 1.00 88.12 155 ASN A O 1
ATOM 1223 N N . ASN A 1 156 ? 0.330 -1.682 -21.922 1.00 91.31 156 ASN A N 1
ATOM 1224 C CA . ASN A 1 156 ? -0.140 -3.057 -21.814 1.00 91.31 156 ASN A CA 1
ATOM 1225 C C . ASN A 1 156 ? 0.375 -3.724 -20.532 1.00 91.31 156 ASN A C 1
ATOM 1227 O O . ASN A 1 156 ? 1.535 -4.126 -20.435 1.00 91.31 156 ASN A O 1
ATOM 1231 N N . ALA A 1 157 ? -0.523 -3.892 -19.560 1.00 94.00 157 ALA A N 1
ATOM 1232 C CA . ALA A 1 157 ? -0.226 -4.579 -18.307 1.00 94.00 157 ALA A CA 1
ATOM 1233 C C . ALA A 1 157 ? 0.188 -6.046 -18.508 1.00 94.00 157 ALA A C 1
ATOM 1235 O O . ALA A 1 157 ? 1.002 -6.555 -17.741 1.00 94.00 157 ALA A O 1
ATOM 1236 N N . ASN A 1 158 ? -0.324 -6.727 -19.540 1.00 95.38 158 ASN A N 1
ATOM 1237 C CA . ASN A 1 158 ? 0.050 -8.113 -19.809 1.00 95.38 158 ASN A CA 1
ATOM 1238 C C . ASN A 1 158 ? 1.513 -8.221 -20.232 1.00 95.38 158 ASN A C 1
ATOM 1240 O O . ASN A 1 158 ? 2.243 -9.010 -19.646 1.00 95.38 158 ASN A O 1
ATOM 1244 N N . GLU A 1 159 ? 1.951 -7.372 -21.161 1.00 93.06 159 GLU A N 1
ATOM 1245 C CA . GLU A 1 159 ? 3.346 -7.335 -21.614 1.00 93.06 159 GLU A CA 1
ATOM 1246 C C . GLU A 1 159 ? 4.303 -7.046 -20.449 1.00 93.06 159 GLU A C 1
ATOM 1248 O O . GLU A 1 159 ? 5.340 -7.695 -20.308 1.00 93.06 159 GLU A O 1
ATOM 1253 N N . PHE A 1 160 ? 3.924 -6.118 -19.562 1.00 94.44 160 PHE A N 1
ATOM 1254 C CA . PHE A 1 160 ? 4.698 -5.828 -18.358 1.00 94.44 160 PHE A CA 1
ATOM 1255 C C . PHE A 1 160 ? 4.825 -7.054 -17.442 1.00 94.44 160 PHE A C 1
ATOM 1257 O O . PHE A 1 160 ? 5.922 -7.358 -16.972 1.00 94.44 160 PHE A O 1
ATOM 1264 N N . VAL A 1 161 ? 3.725 -7.771 -17.189 1.00 95.19 161 VAL A N 1
ATOM 1265 C CA . VAL A 1 161 ? 3.739 -8.943 -16.301 1.00 95.19 161 VAL A CA 1
ATOM 1266 C C . VAL A 1 161 ? 4.438 -10.140 -16.949 1.00 95.19 161 VAL A C 1
ATOM 1268 O O . VAL A 1 161 ? 5.205 -10.809 -16.266 1.00 95.19 161 VAL A O 1
ATOM 1271 N N . ASP A 1 162 ? 4.272 -10.369 -18.256 1.00 94.44 162 ASP A N 1
ATOM 1272 C CA . ASP A 1 162 ? 5.026 -11.390 -19.005 1.00 94.44 162 ASP A CA 1
ATOM 1273 C C . ASP A 1 162 ? 6.532 -11.153 -18.874 1.00 94.44 162 ASP A C 1
ATOM 1275 O O . ASP A 1 162 ? 7.309 -12.065 -18.575 1.00 94.44 162 ASP A O 1
ATOM 1279 N N . PHE A 1 163 ? 6.945 -9.896 -19.040 1.00 91.44 163 PHE A N 1
ATOM 1280 C CA . PHE A 1 163 ? 8.329 -9.505 -18.854 1.00 91.44 163 PHE A CA 1
ATOM 1281 C C . PHE A 1 163 ? 8.795 -9.709 -17.405 1.00 91.44 163 PHE A C 1
ATOM 1283 O O . PHE A 1 163 ? 9.873 -10.267 -17.174 1.00 91.44 163 PHE A O 1
ATOM 1290 N N . TYR A 1 164 ? 8.007 -9.267 -16.425 1.00 92.44 164 TYR A N 1
ATOM 1291 C CA . TYR A 1 164 ? 8.320 -9.412 -15.004 1.00 92.44 164 TYR A CA 1
ATOM 1292 C C . TYR A 1 164 ? 8.509 -10.885 -14.610 1.00 92.44 164 TYR A C 1
ATOM 1294 O O . TYR A 1 164 ? 9.548 -11.246 -14.049 1.00 92.44 164 TYR A O 1
ATOM 1302 N N . ASP A 1 165 ? 7.571 -11.749 -14.997 1.00 93.12 165 ASP A N 1
ATOM 1303 C CA . ASP A 1 165 ? 7.609 -13.185 -14.719 1.00 93.12 165 ASP A CA 1
ATOM 1304 C C . ASP A 1 165 ? 8.823 -13.850 -15.390 1.00 93.12 165 ASP A C 1
ATOM 1306 O O . ASP A 1 165 ? 9.543 -14.623 -14.752 1.00 93.12 165 ASP A O 1
ATOM 1310 N N . ALA A 1 166 ? 9.144 -13.485 -16.638 1.00 92.62 166 ALA A N 1
ATOM 1311 C CA . ALA A 1 166 ? 10.338 -13.985 -17.323 1.00 92.62 166 ALA A CA 1
ATOM 1312 C C . ALA A 1 166 ? 11.647 -13.602 -16.600 1.00 92.62 166 ALA A C 1
ATOM 1314 O O . ALA A 1 166 ? 12.613 -14.372 -16.597 1.00 92.62 166 ALA A O 1
ATOM 1315 N N . ASN A 1 167 ? 11.708 -12.426 -15.963 1.00 92.12 167 ASN A N 1
ATOM 1316 C CA . ASN A 1 167 ? 12.876 -12.012 -15.176 1.00 92.12 167 ASN A CA 1
ATOM 1317 C C . ASN A 1 167 ? 12.982 -12.757 -13.846 1.00 92.12 167 ASN A C 1
ATOM 1319 O O . ASN A 1 167 ? 14.089 -13.135 -13.451 1.00 92.12 167 ASN A O 1
ATOM 1323 N N . LEU A 1 168 ? 11.856 -12.999 -13.175 1.00 92.06 168 LEU A N 1
ATOM 1324 C CA . LEU A 1 168 ? 11.825 -13.806 -11.958 1.00 92.06 168 LEU A CA 1
ATOM 1325 C C . LEU A 1 168 ? 12.249 -15.251 -12.237 1.00 92.06 168 LEU A C 1
ATOM 1327 O O . LEU A 1 168 ? 13.136 -15.765 -11.549 1.00 92.06 168 LEU A O 1
ATOM 1331 N N . ALA A 1 169 ? 11.735 -15.854 -13.311 1.00 92.38 169 ALA A N 1
ATOM 1332 C CA . ALA A 1 169 ? 12.087 -17.209 -13.726 1.00 92.38 169 ALA A CA 1
ATOM 1333 C C . ALA A 1 169 ? 13.595 -17.361 -13.994 1.00 92.38 169 ALA A C 1
ATOM 1335 O O . ALA A 1 169 ? 14.223 -18.310 -13.518 1.00 92.38 169 ALA A O 1
ATOM 1336 N N . ARG A 1 170 ? 14.228 -16.380 -14.660 1.00 93.88 170 ARG A N 1
ATOM 1337 C CA . ARG A 1 170 ? 15.696 -16.348 -14.858 1.00 93.88 170 ARG A CA 1
ATOM 1338 C C . ARG A 1 170 ? 16.481 -16.348 -13.544 1.00 93.88 170 ARG A C 1
ATOM 1340 O O . ARG A 1 170 ? 17.603 -16.845 -13.505 1.00 93.88 170 ARG A O 1
ATOM 1347 N N . ARG A 1 171 ? 15.902 -15.803 -12.472 1.00 92.12 171 ARG A N 1
ATOM 1348 C CA . ARG A 1 171 ? 16.479 -15.773 -11.119 1.00 92.12 171 ARG A CA 1
ATOM 1349 C C . ARG A 1 171 ? 15.993 -16.922 -10.233 1.00 92.12 171 ARG A C 1
ATOM 1351 O O . ARG A 1 171 ? 16.313 -16.923 -9.048 1.00 92.12 171 ARG A O 1
ATOM 1358 N N . ARG A 1 172 ? 15.249 -17.887 -10.791 1.00 92.81 172 ARG A N 1
ATOM 1359 C CA . ARG A 1 172 ? 14.628 -19.005 -10.061 1.00 92.81 172 ARG A CA 1
ATOM 1360 C C . ARG A 1 172 ? 13.738 -18.523 -8.910 1.00 92.81 172 ARG A C 1
ATOM 1362 O O . ARG A 1 172 ? 13.790 -19.061 -7.807 1.00 92.81 172 ARG A O 1
ATOM 1369 N N . ARG A 1 173 ? 12.973 -17.462 -9.161 1.00 91.62 173 ARG A N 1
ATOM 1370 C CA . ARG A 1 173 ? 11.969 -16.917 -8.245 1.00 91.62 173 ARG A CA 1
ATOM 1371 C C . ARG A 1 173 ? 10.600 -16.990 -8.903 1.00 91.62 173 ARG A C 1
ATOM 1373 O O . ARG A 1 173 ? 10.502 -16.872 -10.121 1.00 91.62 173 ARG A O 1
ATOM 1380 N N . ASP A 1 174 ? 9.576 -17.087 -8.071 1.00 89.88 174 ASP A N 1
ATOM 1381 C CA . ASP A 1 174 ? 8.184 -16.986 -8.491 1.00 89.88 174 ASP A CA 1
ATOM 1382 C C . ASP A 1 174 ? 7.619 -15.602 -8.173 1.00 89.88 174 ASP A C 1
ATOM 1384 O O . ASP A 1 174 ? 8.119 -14.878 -7.300 1.00 89.88 174 ASP A O 1
ATOM 1388 N N . ASN A 1 175 ? 6.556 -15.234 -8.883 1.00 91.31 175 ASN A N 1
ATOM 1389 C CA . ASN A 1 175 ? 5.819 -14.009 -8.619 1.00 91.31 175 ASN A CA 1
ATOM 1390 C C . ASN A 1 175 ? 5.041 -14.144 -7.305 1.00 91.31 175 ASN A C 1
ATOM 1392 O O . ASN A 1 175 ? 3.984 -14.771 -7.256 1.00 91.31 175 ASN A O 1
ATOM 1396 N N . ALA A 1 176 ? 5.556 -13.520 -6.243 1.00 88.94 176 ALA A N 1
ATOM 1397 C CA . ALA A 1 176 ? 4.981 -13.589 -4.900 1.00 88.94 176 ALA A CA 1
ATOM 1398 C C . ALA A 1 176 ? 3.545 -13.038 -4.800 1.00 88.94 176 ALA A C 1
ATOM 1400 O O . ALA A 1 176 ? 2.848 -13.338 -3.834 1.00 88.94 176 ALA A O 1
ATOM 1401 N N . TYR A 1 177 ? 3.108 -12.233 -5.774 1.00 88.19 177 TYR A N 1
ATOM 1402 C CA . TYR A 1 177 ? 1.771 -11.635 -5.809 1.00 88.19 177 TYR A CA 1
ATOM 1403 C C . TYR A 1 177 ? 0.801 -12.392 -6.722 1.00 88.19 177 TYR A C 1
ATOM 1405 O O . TYR A 1 177 ? -0.406 -12.189 -6.630 1.00 88.19 177 TYR A O 1
ATOM 1413 N N . GLY A 1 178 ? 1.315 -13.267 -7.589 1.00 93.38 178 GLY A N 1
ATOM 1414 C CA . GLY A 1 178 ? 0.543 -13.94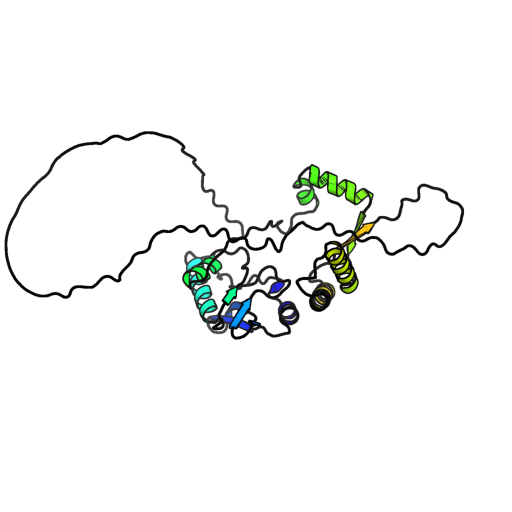4 -8.624 1.00 93.38 178 GLY A CA 1
ATOM 1415 C C . GLY A 1 178 ? 0.308 -13.072 -9.862 1.00 93.38 178 GLY A C 1
ATOM 1416 O O . GLY A 1 178 ? -0.149 -11.929 -9.790 1.00 93.38 178 GLY A O 1
ATOM 1417 N N . SER A 1 179 ? 0.586 -13.641 -11.033 1.00 95.19 179 SER A N 1
ATOM 1418 C CA . SER A 1 179 ? 0.524 -12.931 -12.314 1.00 95.19 179 SER A CA 1
ATOM 1419 C C . SER A 1 179 ? -0.888 -12.477 -12.687 1.00 95.19 179 SER A C 1
ATOM 1421 O O . SER A 1 179 ? -1.047 -11.423 -13.295 1.00 95.19 179 SER A O 1
ATOM 1423 N N . SER A 1 180 ? -1.921 -13.242 -12.322 1.00 96.12 180 SER A N 1
ATOM 1424 C CA . SER A 1 180 ? -3.323 -12.899 -12.604 1.00 96.12 180 SER A CA 1
ATOM 1425 C C . SER A 1 180 ? -3.753 -11.631 -11.869 1.00 96.12 180 SER A C 1
ATOM 1427 O O . SER A 1 180 ? -4.222 -10.684 -12.501 1.00 96.12 180 SER A O 1
ATOM 1429 N N . LEU A 1 181 ? -3.515 -11.584 -10.555 1.00 96.31 181 LEU A N 1
ATOM 1430 C CA . LEU A 1 181 ? -3.796 -10.418 -9.722 1.00 96.31 181 LEU A CA 1
ATOM 1431 C C . LEU A 1 181 ? -3.037 -9.188 -10.229 1.00 96.31 181 LEU A C 1
ATOM 1433 O O . LEU A 1 181 ? -3.613 -8.111 -10.377 1.00 96.31 181 LEU A O 1
ATOM 1437 N N . MET A 1 182 ? -1.746 -9.352 -10.524 1.00 96.69 182 MET A N 1
ATOM 1438 C CA . MET A 1 182 ? -0.903 -8.254 -10.982 1.00 96.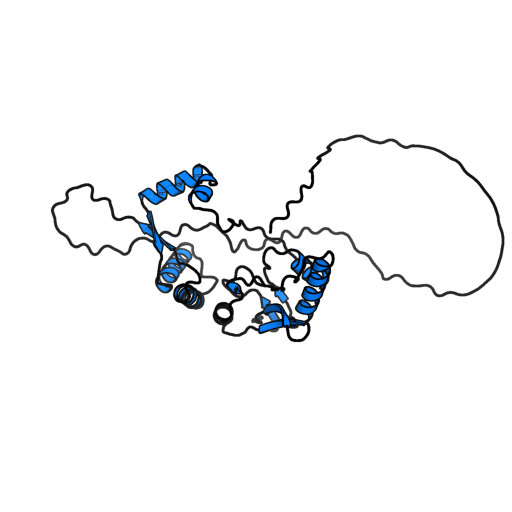69 182 MET A CA 1
ATOM 1439 C C . MET A 1 182 ? -1.376 -7.690 -12.330 1.00 96.69 182 MET A C 1
ATOM 1441 O O . MET A 1 182 ? -1.449 -6.473 -12.479 1.00 96.69 182 MET A O 1
ATOM 1445 N N . ARG A 1 183 ? -1.773 -8.540 -13.290 1.00 97.31 183 ARG A N 1
ATOM 1446 C CA . ARG A 1 183 ? -2.340 -8.097 -14.581 1.00 97.31 183 ARG A CA 1
ATOM 1447 C C . ARG A 1 183 ? -3.631 -7.313 -14.393 1.00 97.31 183 ARG A C 1
ATOM 1449 O O . ARG A 1 183 ? -3.778 -6.246 -14.985 1.00 97.31 183 ARG A O 1
ATOM 1456 N N . GLN A 1 184 ? -4.537 -7.821 -13.558 1.00 97.75 184 GLN A N 1
ATOM 1457 C CA . GLN A 1 184 ? -5.810 -7.163 -13.275 1.00 97.75 184 GLN A CA 1
ATOM 1458 C C . GLN A 1 184 ? -5.590 -5.783 -12.643 1.00 97.75 184 GLN A C 1
ATOM 1460 O O . GLN A 1 184 ? -6.137 -4.791 -13.123 1.00 97.75 184 GLN A O 1
ATOM 1465 N N . LEU A 1 185 ? -4.751 -5.705 -11.607 1.00 97.69 185 LEU A N 1
ATOM 1466 C CA . LEU A 1 185 ? -4.500 -4.456 -10.895 1.00 97.69 185 LEU A CA 1
ATOM 1467 C C . LEU A 1 185 ? -3.790 -3.426 -11.776 1.00 97.69 185 LEU A C 1
ATOM 1469 O O . LEU A 1 185 ? -4.226 -2.281 -11.849 1.00 97.69 185 LEU A O 1
ATOM 1473 N N . LEU A 1 186 ? -2.719 -3.820 -12.471 1.00 96.69 186 LEU A N 1
ATOM 1474 C CA . LEU A 1 186 ? -1.972 -2.900 -13.331 1.00 96.69 186 LEU A CA 1
ATOM 1475 C C . LEU A 1 186 ? -2.797 -2.448 -14.541 1.00 96.69 186 LEU A C 1
ATOM 1477 O O . LEU A 1 186 ? -2.703 -1.287 -14.936 1.00 96.69 186 LEU A O 1
ATOM 1481 N N . GLY A 1 187 ? -3.639 -3.323 -15.099 1.00 96.69 187 GLY A N 1
ATOM 1482 C CA . GLY A 1 187 ? -4.588 -2.944 -16.146 1.00 96.69 187 GLY A CA 1
ATOM 1483 C C . GLY A 1 187 ? -5.542 -1.849 -15.671 1.00 96.69 187 GLY A C 1
ATOM 1484 O O . GLY A 1 187 ? -5.758 -0.865 -16.378 1.00 96.69 187 GLY A O 1
ATOM 1485 N N . GLU A 1 188 ? -6.042 -1.968 -14.440 1.00 97.44 188 GLU A N 1
ATOM 1486 C CA . GLU A 1 188 ? -6.931 -0.970 -13.847 1.00 97.44 188 GLU A CA 1
ATOM 1487 C C . GLU A 1 188 ? -6.209 0.345 -13.509 1.00 97.44 188 GLU A C 1
ATOM 1489 O O . GLU A 1 188 ? -6.757 1.424 -13.743 1.00 97.44 188 GLU A O 1
ATOM 1494 N N . VAL A 1 189 ? -4.956 0.273 -13.045 1.00 96.19 189 VAL A N 1
ATOM 1495 C CA . VAL A 1 189 ? -4.089 1.445 -12.824 1.00 96.19 189 VAL A CA 1
ATOM 1496 C C . VAL A 1 189 ? -3.918 2.248 -14.115 1.00 96.19 189 VAL A C 1
ATOM 1498 O O . VAL A 1 189 ? -4.138 3.463 -14.106 1.00 96.19 189 VAL A O 1
ATOM 1501 N N . VAL A 1 190 ? -3.576 1.579 -15.223 1.00 94.75 190 VAL A N 1
ATOM 1502 C CA . VAL A 1 190 ? -3.411 2.215 -16.541 1.00 94.75 190 VAL A CA 1
ATOM 1503 C C . VAL A 1 190 ? -4.740 2.795 -17.023 1.00 94.75 190 VAL A C 1
ATOM 1505 O O . VAL A 1 190 ? -4.808 3.968 -17.390 1.00 94.75 190 VAL A O 1
ATOM 1508 N N . ARG A 1 191 ? -5.831 2.018 -16.952 1.00 95.94 191 ARG A N 1
ATOM 1509 C CA . ARG A 1 191 ? -7.170 2.449 -17.391 1.00 95.94 191 ARG A CA 1
ATOM 1510 C C . ARG A 1 191 ? -7.646 3.710 -16.667 1.00 95.94 191 ARG A C 1
ATOM 1512 O O . ARG A 1 191 ? -8.270 4.575 -17.280 1.00 95.94 191 ARG A O 1
ATOM 1519 N N . ARG A 1 192 ? -7.362 3.816 -15.367 1.00 95.56 192 ARG A N 1
ATOM 1520 C CA . ARG A 1 192 ? -7.745 4.960 -14.524 1.00 95.56 192 ARG A CA 1
ATOM 1521 C C . ARG A 1 192 ? -6.749 6.113 -14.564 1.00 95.56 192 ARG A C 1
ATOM 1523 O O . ARG A 1 192 ? -7.034 7.147 -13.968 1.00 95.56 192 ARG A O 1
ATOM 1530 N N . LYS A 1 193 ? -5.599 5.948 -15.229 1.00 94.44 193 LYS A N 1
ATOM 1531 C CA . LYS A 1 193 ? -4.465 6.886 -15.165 1.00 94.44 193 LYS A CA 1
ATOM 1532 C C . LYS A 1 193 ? -4.024 7.161 -13.720 1.00 94.44 193 LYS A C 1
ATOM 1534 O O . LYS A 1 193 ? -3.611 8.264 -13.382 1.00 94.44 193 LYS A O 1
ATOM 1539 N N . ALA A 1 194 ? -4.138 6.147 -12.862 1.00 93.12 194 ALA A N 1
ATOM 1540 C CA . ALA A 1 194 ? -3.775 6.219 -11.447 1.00 93.12 194 ALA A CA 1
ATOM 1541 C C . ALA A 1 194 ? -2.282 5.912 -11.205 1.00 93.12 194 ALA A C 1
ATOM 1543 O O . ALA A 1 194 ? -1.807 5.910 -10.072 1.00 93.12 194 ALA A O 1
ATOM 1544 N N . GLY A 1 195 ? -1.548 5.626 -12.279 1.00 91.81 195 GLY A N 1
ATOM 1545 C CA . GLY A 1 195 ? -0.130 5.312 -12.295 1.00 91.81 195 GLY A CA 1
ATOM 1546 C C . GLY A 1 195 ? 0.335 5.078 -13.729 1.00 91.81 195 GLY A C 1
ATOM 1547 O O . GLY A 1 195 ? -0.451 5.179 -14.669 1.00 91.81 195 GLY A O 1
ATOM 1548 N N . MET A 1 196 ? 1.617 4.763 -13.883 1.00 92.31 196 MET A N 1
ATOM 1549 C CA . MET A 1 196 ? 2.268 4.577 -15.177 1.00 92.31 196 MET A CA 1
ATOM 1550 C C . MET A 1 196 ? 3.158 3.339 -15.126 1.00 92.31 196 MET A C 1
ATOM 1552 O O . MET A 1 196 ? 3.840 3.098 -14.126 1.00 92.31 196 MET A O 1
ATOM 1556 N N . LEU A 1 197 ? 3.170 2.573 -16.213 1.00 93.94 197 LEU A N 1
ATOM 1557 C CA . LEU A 1 197 ? 4.124 1.489 -16.415 1.00 93.94 197 LEU A CA 1
ATOM 1558 C C . LEU A 1 197 ? 5.251 2.018 -17.297 1.00 93.94 197 LEU A C 1
ATOM 1560 O O . LEU A 1 197 ? 4.992 2.630 -18.327 1.00 93.94 197 LEU A O 1
ATOM 1564 N N . LEU A 1 198 ? 6.500 1.794 -16.902 1.00 92.69 198 LEU A N 1
ATOM 1565 C CA . LEU A 1 198 ? 7.665 2.250 -17.655 1.00 92.69 198 LEU A CA 1
ATOM 1566 C C . LEU A 1 198 ? 8.509 1.053 -18.081 1.00 92.69 198 LEU A C 1
ATOM 1568 O O . LEU A 1 198 ? 8.901 0.233 -17.250 1.00 92.69 198 LEU A O 1
ATOM 1572 N N . GLY A 1 199 ? 8.819 0.994 -19.372 1.00 90.19 199 GLY A N 1
ATOM 1573 C CA . GLY A 1 199 ? 9.756 0.047 -19.961 1.00 90.19 199 GLY A CA 1
ATOM 1574 C C . GLY A 1 199 ? 11.007 0.772 -20.446 1.00 90.19 199 GLY A C 1
ATOM 1575 O O . GLY A 1 199 ? 10.929 1.891 -20.952 1.00 90.19 199 GLY A O 1
ATOM 1576 N N . ALA A 1 200 ? 12.172 0.142 -20.298 1.00 90.44 200 ALA A N 1
ATOM 1577 C CA . ALA A 1 200 ? 13.399 0.615 -20.928 1.00 90.44 200 ALA A CA 1
ATOM 1578 C C . ALA A 1 200 ? 13.701 -0.239 -22.160 1.00 90.44 200 ALA A C 1
ATOM 1580 O O . ALA A 1 200 ? 13.860 -1.455 -22.054 1.00 90.44 200 ALA A O 1
ATOM 1581 N N . TYR A 1 201 ? 13.801 0.425 -23.304 1.00 87.50 201 TYR A N 1
ATOM 1582 C CA . TYR A 1 201 ? 13.950 -0.171 -24.624 1.00 87.50 201 TYR A CA 1
ATOM 1583 C C . TYR A 1 201 ? 15.280 0.245 -25.236 1.00 87.50 201 TYR A C 1
ATOM 1585 O O . TYR A 1 201 ? 15.701 1.391 -25.078 1.00 87.50 201 TYR A O 1
ATOM 1593 N N . GLU A 1 202 ? 15.941 -0.656 -25.955 1.00 90.12 202 GLU A N 1
ATOM 1594 C CA . GLU A 1 202 ? 17.119 -0.281 -26.734 1.00 90.12 202 GLU A CA 1
ATOM 1595 C C . GLU A 1 202 ? 16.742 0.747 -27.807 1.00 90.12 202 GLU A C 1
ATOM 1597 O O . GLU A 1 202 ? 15.733 0.623 -28.504 1.00 90.12 202 GLU A O 1
ATOM 1602 N N . LYS A 1 203 ? 17.554 1.798 -27.926 1.00 87.00 203 LYS A N 1
ATOM 1603 C CA . LYS A 1 203 ? 17.442 2.749 -29.027 1.00 87.00 203 LYS A CA 1
ATOM 1604 C C . LYS A 1 203 ? 17.784 2.009 -30.310 1.00 87.00 203 LYS A C 1
ATOM 1606 O O . LYS A 1 203 ? 18.770 1.272 -30.346 1.00 87.00 203 LYS A O 1
ATOM 1611 N N . ALA A 1 204 ? 17.008 2.256 -31.365 1.00 74.69 204 ALA A N 1
ATOM 1612 C CA . ALA A 1 204 ? 17.384 1.809 -32.698 1.00 74.69 204 ALA A CA 1
ATOM 1613 C C . ALA A 1 204 ? 18.842 2.228 -32.970 1.00 74.69 204 ALA A C 1
ATOM 1615 O O . ALA A 1 204 ? 19.226 3.347 -32.589 1.00 74.69 204 ALA A O 1
ATOM 1616 N N . PRO A 1 205 ? 19.667 1.357 -33.580 1.00 62.84 205 PRO A N 1
ATOM 1617 C CA . PRO A 1 205 ? 21.030 1.723 -33.915 1.00 62.84 205 PRO A CA 1
ATOM 1618 C C . PRO A 1 205 ? 20.985 3.023 -34.716 1.00 62.84 205 PRO A C 1
ATOM 1620 O O . PRO A 1 205 ? 20.205 3.154 -35.663 1.00 62.84 205 PRO A O 1
ATOM 1623 N N . ARG A 1 206 ? 21.793 4.016 -34.316 1.00 48.94 206 ARG A N 1
ATOM 1624 C CA . ARG A 1 206 ? 22.033 5.172 -35.183 1.00 48.94 206 ARG A CA 1
ATOM 1625 C C . ARG A 1 206 ? 22.470 4.586 -36.515 1.00 48.94 206 ARG A C 1
ATOM 1627 O O . ARG A 1 206 ? 23.433 3.826 -36.526 1.00 48.94 206 ARG A O 1
ATOM 1634 N N . ALA A 1 207 ? 21.763 4.909 -37.594 1.00 44.31 207 ALA A N 1
ATOM 1635 C CA . ALA A 1 207 ? 22.209 4.595 -38.940 1.00 44.31 207 ALA A CA 1
ATOM 1636 C C . ALA A 1 207 ? 23.530 5.344 -39.179 1.00 44.31 207 ALA A C 1
ATOM 1638 O O . ALA A 1 207 ? 23.563 6.454 -39.700 1.00 44.31 207 ALA A O 1
ATOM 1639 N N . THR A 1 208 ? 24.634 4.773 -38.708 1.00 37.78 208 THR A N 1
ATOM 1640 C CA . THR A 1 208 ? 25.963 5.051 -39.224 1.00 37.78 208 THR A CA 1
ATOM 1641 C C . THR A 1 208 ? 25.931 4.538 -40.652 1.00 37.78 208 THR A C 1
ATOM 1643 O O . THR A 1 208 ? 25.661 3.361 -40.871 1.00 37.78 208 THR A O 1
ATOM 1646 N N . GLY A 1 209 ? 26.037 5.471 -41.593 1.00 36.41 209 GLY A N 1
ATOM 1647 C CA . GLY A 1 209 ? 25.637 5.296 -42.980 1.00 36.41 209 GLY A CA 1
ATOM 1648 C C . GLY A 1 209 ? 26.130 4.023 -43.672 1.00 36.41 209 GLY A C 1
ATOM 1649 O O . GLY A 1 209 ? 27.240 3.556 -43.450 1.00 36.41 209 GLY A O 1
ATOM 1650 N N . ILE A 1 210 ? 25.276 3.601 -44.608 1.00 38.78 210 ILE A N 1
ATOM 1651 C CA . ILE A 1 210 ? 25.517 2.722 -45.757 1.00 38.78 210 ILE A CA 1
ATOM 1652 C C . ILE A 1 210 ? 25.730 1.233 -45.430 1.00 38.78 210 ILE A C 1
ATOM 1654 O O . ILE A 1 210 ? 26.848 0.748 -45.308 1.00 38.78 210 ILE A O 1
ATOM 1658 N N . ASP A 1 211 ? 24.628 0.485 -45.478 1.00 31.94 211 ASP A N 1
ATOM 1659 C CA . ASP A 1 211 ? 24.588 -0.811 -46.160 1.00 31.94 211 ASP A CA 1
ATOM 1660 C C . ASP A 1 211 ? 23.464 -0.736 -47.203 1.00 31.94 211 ASP A C 1
ATOM 1662 O O . ASP A 1 211 ? 22.280 -0.594 -46.886 1.00 31.94 211 ASP A O 1
ATOM 1666 N N . ALA A 1 212 ? 23.873 -0.767 -48.470 1.00 40.88 212 ALA A N 1
ATOM 1667 C CA . ALA A 1 212 ? 23.005 -1.015 -49.598 1.00 40.88 212 ALA A CA 1
ATOM 1668 C C . ALA A 1 212 ? 22.716 -2.517 -49.678 1.00 40.88 212 ALA A C 1
ATOM 1670 O O . ALA A 1 212 ? 23.452 -3.252 -50.333 1.00 40.88 212 ALA A O 1
ATOM 1671 N N . ARG A 1 213 ? 21.624 -2.955 -49.051 1.00 35.88 213 ARG A N 1
ATOM 1672 C CA . ARG A 1 213 ? 20.834 -4.126 -49.453 1.00 35.88 213 ARG A CA 1
ATOM 1673 C C . ARG A 1 213 ? 19.558 -4.148 -48.625 1.00 35.88 213 ARG A C 1
ATOM 1675 O O . ARG A 1 213 ? 19.545 -4.537 -47.464 1.00 35.88 213 ARG A O 1
ATOM 1682 N N . GLY A 1 214 ? 18.476 -3.683 -49.247 1.00 35.81 214 GLY A N 1
ATOM 1683 C CA . GLY A 1 214 ? 17.138 -3.720 -48.675 1.00 35.81 214 GLY A CA 1
ATOM 1684 C C . GLY A 1 214 ? 16.762 -5.136 -48.252 1.00 35.81 214 GLY A C 1
ATOM 1685 O O . GLY A 1 214 ? 16.396 -5.961 -49.082 1.00 35.81 214 GLY A O 1
ATOM 1686 N N . ALA A 1 215 ? 16.823 -5.395 -46.953 1.00 29.94 215 ALA A N 1
ATOM 1687 C CA . ALA A 1 215 ? 16.191 -6.532 -46.316 1.00 29.94 215 ALA A CA 1
ATOM 1688 C C . ALA A 1 215 ? 15.260 -5.978 -45.236 1.00 29.94 215 ALA A C 1
ATOM 1690 O O . ALA A 1 215 ? 15.703 -5.356 -44.270 1.00 29.94 215 ALA A O 1
ATOM 1691 N N . ARG A 1 216 ? 13.949 -6.178 -45.420 1.00 32.94 216 ARG A N 1
ATOM 1692 C CA . ARG A 1 216 ? 12.982 -6.067 -44.325 1.00 32.94 216 ARG A CA 1
ATOM 1693 C C . ARG A 1 216 ? 13.278 -7.228 -43.380 1.00 32.94 216 ARG A C 1
ATOM 1695 O O . ARG A 1 216 ? 12.845 -8.345 -43.632 1.00 32.94 216 ARG A O 1
ATOM 1702 N N . GLY A 1 217 ? 14.096 -6.977 -42.366 1.00 30.73 217 GLY A N 1
ATOM 1703 C CA . GLY A 1 217 ? 14.265 -7.905 -41.260 1.00 30.73 217 GLY A CA 1
ATOM 1704 C C . GLY A 1 217 ? 13.091 -7.747 -40.306 1.00 30.73 217 GLY A C 1
ATOM 1705 O O . GLY A 1 217 ? 12.844 -6.640 -39.830 1.00 30.73 217 GLY A O 1
ATOM 1706 N N . ASP A 1 218 ? 12.381 -8.838 -40.032 1.00 32.25 218 ASP A N 1
ATOM 1707 C CA . ASP A 1 218 ? 11.592 -8.969 -38.811 1.00 32.25 218 ASP A CA 1
ATOM 1708 C C . ASP A 1 218 ? 12.536 -8.730 -37.629 1.00 32.25 218 ASP A C 1
ATOM 1710 O O . ASP A 1 218 ? 13.406 -9.549 -37.322 1.00 32.25 218 ASP A O 1
ATOM 1714 N N . PHE A 1 219 ? 12.425 -7.555 -37.012 1.00 34.38 219 PHE A N 1
ATOM 1715 C CA . PHE A 1 219 ? 13.226 -7.213 -35.848 1.00 34.38 219 PHE A CA 1
ATOM 1716 C C . PHE A 1 219 ? 12.652 -7.959 -34.637 1.00 34.38 219 PHE A C 1
ATOM 1718 O O . PHE A 1 219 ? 11.473 -7.773 -34.321 1.00 34.38 219 PHE A O 1
ATOM 1725 N N . PRO A 1 220 ? 13.442 -8.801 -33.945 1.00 33.56 220 PRO A N 1
ATOM 1726 C CA . PRO A 1 220 ? 12.983 -9.445 -32.725 1.00 33.56 220 PRO A CA 1
ATOM 1727 C C . PRO A 1 220 ? 12.599 -8.371 -31.703 1.00 33.56 220 PRO A C 1
ATOM 1729 O O . PRO A 1 220 ? 13.270 -7.342 -31.595 1.00 33.56 220 PRO A O 1
ATOM 1732 N N . LEU A 1 221 ? 11.499 -8.616 -30.985 1.00 32.69 221 LEU A N 1
ATOM 1733 C CA . LEU A 1 221 ? 10.952 -7.709 -29.976 1.00 32.69 221 LEU A CA 1
ATOM 1734 C C . LEU A 1 221 ? 12.071 -7.167 -29.066 1.00 32.69 221 LEU A C 1
ATOM 1736 O O . LEU A 1 221 ? 12.923 -7.945 -28.619 1.00 32.69 221 LEU A O 1
ATOM 1740 N N . PRO A 1 222 ? 12.096 -5.849 -28.799 1.00 36.03 222 PRO A N 1
ATOM 1741 C CA . PRO A 1 222 ? 13.198 -5.205 -28.100 1.00 36.03 222 PRO A CA 1
ATOM 1742 C C . PRO A 1 222 ? 13.402 -5.821 -26.717 1.00 36.03 222 PRO A C 1
ATOM 1744 O O . PRO A 1 222 ? 12.453 -6.063 -25.969 1.00 36.03 222 PRO A O 1
ATOM 1747 N N . VAL A 1 223 ? 14.668 -6.057 -26.370 1.00 37.28 223 VAL A N 1
ATOM 1748 C CA . VAL A 1 223 ? 15.075 -6.520 -25.044 1.00 37.28 223 VAL A CA 1
ATOM 1749 C C . VAL A 1 223 ? 14.715 -5.434 -24.037 1.00 37.28 223 VAL A C 1
ATOM 1751 O O . VAL A 1 223 ? 15.463 -4.479 -23.832 1.00 37.28 223 VAL A O 1
ATOM 1754 N N . VAL A 1 224 ? 13.559 -5.579 -23.394 1.00 37.88 224 VAL A N 1
ATOM 1755 C CA . VAL A 1 224 ? 13.225 -4.789 -22.214 1.00 37.88 224 VAL A CA 1
ATOM 1756 C C . VAL A 1 224 ? 14.264 -5.143 -21.145 1.00 37.88 224 VAL A C 1
ATOM 1758 O O . VAL A 1 224 ? 14.559 -6.314 -20.895 1.00 37.88 224 VAL A O 1
ATOM 1761 N N . ARG A 1 225 ? 14.895 -4.142 -20.534 1.00 34.53 225 ARG A N 1
ATOM 1762 C CA . ARG A 1 225 ? 15.715 -4.345 -19.332 1.00 34.53 225 ARG A CA 1
ATOM 1763 C C . ARG A 1 225 ? 15.136 -3.492 -18.224 1.00 34.53 225 ARG A C 1
ATOM 1765 O O . ARG A 1 225 ? 15.295 -2.278 -18.242 1.00 34.53 225 ARG A O 1
ATOM 1772 N N . ILE A 1 226 ? 14.483 -4.115 -17.246 1.00 35.31 226 ILE A N 1
ATOM 1773 C CA . ILE A 1 226 ? 14.136 -3.400 -16.018 1.00 35.31 226 ILE A CA 1
ATOM 1774 C C . ILE A 1 226 ? 15.446 -2.996 -15.333 1.00 35.31 226 ILE A C 1
ATOM 1776 O O . ILE A 1 226 ? 16.304 -3.831 -15.032 1.00 35.31 226 ILE A O 1
ATOM 1780 N N . ILE A 1 227 ? 15.592 -1.696 -15.091 1.00 30.30 227 ILE A N 1
ATOM 1781 C CA . ILE A 1 227 ? 16.455 -1.210 -14.023 1.00 30.30 227 ILE A CA 1
ATOM 1782 C C . ILE A 1 227 ? 15.694 -1.539 -12.744 1.00 30.30 227 ILE A C 1
ATOM 1784 O O . ILE A 1 227 ? 14.787 -0.807 -12.352 1.00 30.30 227 ILE A O 1
ATOM 1788 N N . ASP A 1 228 ? 16.013 -2.681 -12.135 1.00 26.77 228 ASP A N 1
ATOM 1789 C CA . ASP A 1 228 ? 15.490 -2.988 -10.812 1.00 26.77 228 ASP A CA 1
ATOM 1790 C C . ASP A 1 228 ? 16.000 -1.892 -9.878 1.00 26.77 228 ASP A C 1
ATOM 1792 O O . ASP A 1 228 ? 17.210 -1.718 -9.695 1.00 26.77 228 ASP A O 1
ATOM 1796 N N . SER A 1 229 ? 15.078 -1.162 -9.254 1.00 27.67 229 SER A N 1
ATOM 1797 C CA . SER A 1 229 ? 15.390 -0.579 -7.959 1.00 27.67 229 SER A CA 1
ATOM 1798 C C . SER A 1 229 ? 15.531 -1.758 -7.001 1.00 27.67 229 SER A C 1
ATOM 1800 O O . SER A 1 229 ? 14.547 -2.365 -6.584 1.00 27.67 229 SER A O 1
ATOM 1802 N N . VAL A 1 230 ? 16.784 -2.147 -6.782 1.00 28.73 230 VAL A N 1
ATOM 1803 C CA . VAL A 1 230 ? 17.242 -3.170 -5.842 1.00 28.73 230 VAL A CA 1
ATOM 1804 C C . VAL A 1 230 ? 16.387 -3.172 -4.563 1.00 28.73 230 VAL A C 1
ATOM 1806 O O . VAL A 1 230 ? 16.268 -2.150 -3.893 1.00 28.73 230 VAL A O 1
ATOM 1809 N N . ASP A 1 231 ? 15.802 -4.335 -4.257 1.00 29.78 231 ASP A N 1
ATOM 1810 C CA . ASP A 1 231 ? 15.277 -4.774 -2.954 1.00 29.78 231 ASP A CA 1
ATOM 1811 C C . ASP A 1 231 ? 14.509 -3.745 -2.104 1.00 29.78 231 ASP A C 1
ATOM 1813 O O . ASP A 1 231 ? 14.865 -3.454 -0.963 1.00 29.78 231 ASP A O 1
ATOM 1817 N N . SER A 1 232 ? 13.363 -3.269 -2.590 1.00 30.66 232 SER A N 1
ATOM 1818 C CA . SER A 1 232 ? 12.350 -2.649 -1.720 1.00 30.66 232 SER A CA 1
ATOM 1819 C C . SER A 1 232 ? 11.101 -3.523 -1.631 1.00 30.66 232 SER A C 1
ATOM 1821 O O . SER A 1 232 ? 10.054 -3.214 -2.188 1.00 30.66 232 SER A O 1
ATOM 1823 N N . GLY A 1 233 ? 11.215 -4.645 -0.916 1.00 31.59 233 GLY A N 1
ATOM 1824 C CA . GLY A 1 233 ? 10.031 -5.429 -0.551 1.00 31.59 233 GLY A CA 1
ATOM 1825 C C . GLY A 1 233 ? 10.233 -6.925 -0.378 1.00 31.59 233 GLY A C 1
ATOM 1826 O O . GLY A 1 233 ? 9.406 -7.680 -0.862 1.00 31.59 233 GLY A O 1
ATOM 1827 N N . GLN A 1 234 ? 11.328 -7.353 0.252 1.00 33.09 234 GLN A N 1
ATOM 1828 C CA . GLN A 1 234 ? 11.417 -8.546 1.111 1.00 33.09 234 GLN A CA 1
ATOM 1829 C C . GLN A 1 234 ? 12.893 -8.758 1.470 1.00 33.09 234 GLN A C 1
ATOM 1831 O O . GLN A 1 234 ? 13.541 -9.711 1.045 1.00 33.09 234 GLN A O 1
ATOM 1836 N N . ALA A 1 235 ? 13.434 -7.881 2.320 1.00 25.88 235 ALA A N 1
ATOM 1837 C CA . ALA A 1 235 ? 14.352 -8.416 3.309 1.00 25.88 235 ALA A CA 1
ATOM 1838 C C . ALA A 1 235 ? 13.486 -9.349 4.154 1.00 25.88 235 ALA A C 1
ATOM 1840 O O . ALA A 1 235 ? 12.533 -8.889 4.789 1.00 25.88 235 ALA A O 1
ATOM 1841 N N . GLY A 1 236 ? 13.749 -10.658 4.098 1.00 25.17 236 GLY A N 1
ATOM 1842 C CA . GLY A 1 236 ? 13.206 -11.568 5.094 1.00 25.17 236 GLY A CA 1
ATOM 1843 C C . GLY A 1 236 ? 13.414 -10.907 6.447 1.00 25.17 236 GLY A C 1
ATOM 1844 O O . GLY A 1 236 ? 14.517 -10.431 6.726 1.00 25.17 236 GLY A O 1
ATOM 1845 N N . THR A 1 237 ? 12.345 -10.774 7.225 1.00 26.97 237 THR A N 1
ATOM 1846 C CA . THR A 1 237 ? 12.399 -10.202 8.562 1.00 26.97 237 THR A CA 1
ATOM 1847 C C . THR A 1 237 ? 13.331 -11.085 9.388 1.00 26.97 237 THR A C 1
ATOM 1849 O O . THR A 1 237 ? 12.910 -12.015 10.065 1.00 26.97 237 THR A O 1
ATOM 1852 N N . ARG A 1 238 ? 14.640 -10.827 9.331 1.00 23.25 238 ARG A N 1
ATOM 1853 C CA . ARG A 1 238 ? 15.520 -11.099 10.453 1.00 23.25 238 ARG A CA 1
ATOM 1854 C C . ARG A 1 238 ? 15.114 -10.057 11.473 1.00 23.25 238 ARG A C 1
ATOM 1856 O O . ARG A 1 238 ? 15.670 -8.964 11.508 1.00 23.25 238 ARG A O 1
ATOM 1863 N N . SER A 1 239 ? 14.069 -10.377 12.231 1.00 24.55 239 SER A N 1
ATOM 1864 C CA . SER A 1 239 ? 13.750 -9.670 13.457 1.00 24.55 239 SER A CA 1
ATOM 1865 C C . SER A 1 239 ? 15.009 -9.722 14.309 1.00 24.55 239 SER A C 1
ATOM 1867 O O . SER A 1 239 ? 15.324 -10.746 14.914 1.00 24.55 239 SER A O 1
ATOM 1869 N N . PHE A 1 240 ? 15.770 -8.631 14.327 1.00 21.19 240 PHE A N 1
ATOM 1870 C CA . PHE A 1 240 ? 16.687 -8.379 15.420 1.00 21.19 240 PHE A CA 1
ATOM 1871 C C . PHE A 1 240 ? 15.804 -8.083 16.628 1.00 21.19 240 PHE A C 1
ATOM 1873 O O . PHE A 1 240 ? 15.425 -6.946 16.892 1.00 21.19 240 PHE A O 1
ATOM 1880 N N . HIS A 1 241 ? 15.410 -9.145 17.330 1.00 23.38 241 HIS A N 1
ATOM 1881 C CA . HIS A 1 241 ? 14.850 -9.025 18.662 1.00 23.38 241 HIS A CA 1
ATOM 1882 C C . HIS A 1 241 ? 15.965 -8.512 19.570 1.00 23.38 241 HIS A C 1
ATOM 1884 O O . HIS A 1 241 ? 16.804 -9.281 20.041 1.00 23.38 241 HIS A O 1
ATOM 1890 N N . TYR A 1 242 ? 15.990 -7.203 19.818 1.00 23.78 242 TYR A N 1
ATOM 1891 C CA . TYR A 1 242 ? 16.687 -6.682 20.982 1.00 23.78 242 TYR A CA 1
ATOM 1892 C C . TYR A 1 242 ? 15.897 -7.128 22.216 1.00 23.78 242 TYR A C 1
ATOM 1894 O O . TYR A 1 242 ? 14.934 -6.490 22.630 1.00 23.78 242 TYR A O 1
ATOM 1902 N N . ASN A 1 243 ? 16.267 -8.286 22.764 1.00 22.34 243 ASN A N 1
ATOM 1903 C CA . ASN A 1 243 ? 15.798 -8.728 24.069 1.00 22.34 243 ASN A CA 1
ATOM 1904 C C . ASN A 1 243 ? 16.474 -7.856 25.133 1.00 22.34 243 ASN A C 1
ATOM 1906 O O . ASN A 1 243 ? 17.485 -8.252 25.715 1.00 22.34 243 ASN A O 1
ATOM 1910 N N . SER A 1 244 ? 15.905 -6.691 25.441 1.00 25.92 244 SER A N 1
ATOM 1911 C CA . SER A 1 244 ? 16.104 -6.120 26.768 1.00 25.92 244 SER A CA 1
ATOM 1912 C C . SER A 1 244 ? 15.369 -7.020 27.761 1.00 25.92 244 SER A C 1
ATOM 1914 O O . SER A 1 244 ? 14.188 -6.853 28.056 1.00 25.92 244 SER A O 1
ATOM 1916 N N . ARG A 1 245 ? 16.074 -8.031 28.282 1.00 25.36 245 ARG A N 1
ATOM 1917 C CA . ARG A 1 245 ? 15.669 -8.712 29.514 1.00 25.36 245 ARG A CA 1
ATOM 1918 C C . ARG A 1 245 ? 15.742 -7.696 30.653 1.00 25.36 245 ARG A C 1
ATOM 1920 O O . ARG A 1 245 ? 16.717 -7.656 31.392 1.00 25.36 245 ARG A O 1
ATOM 1927 N N . VAL A 1 246 ? 14.700 -6.889 30.809 1.00 29.53 246 VAL A N 1
ATOM 1928 C CA . VAL A 1 246 ? 14.363 -6.327 32.113 1.00 29.53 246 VAL A CA 1
ATOM 1929 C C . VAL A 1 246 ? 13.410 -7.329 32.742 1.00 29.53 246 VAL A C 1
ATOM 1931 O O . VAL A 1 246 ? 12.254 -7.455 32.348 1.00 29.53 246 VAL A O 1
ATOM 1934 N N . ALA A 1 247 ? 13.947 -8.122 33.667 1.00 28.53 247 ALA A N 1
ATOM 1935 C CA . ALA A 1 247 ? 13.196 -9.086 34.448 1.00 28.53 247 ALA A CA 1
ATOM 1936 C C . ALA A 1 247 ? 12.099 -8.363 35.247 1.00 28.53 247 ALA A C 1
ATOM 1938 O O . ALA A 1 247 ? 12.339 -7.843 36.333 1.00 28.53 247 ALA A O 1
ATOM 1939 N N . ALA A 1 248 ? 10.877 -8.340 34.720 1.00 28.05 248 ALA A N 1
ATOM 1940 C CA . ALA A 1 248 ? 9.701 -7.940 35.473 1.00 28.05 248 ALA A CA 1
ATOM 1941 C C . ALA A 1 248 ? 9.226 -9.126 36.328 1.00 28.05 248 ALA A C 1
ATOM 1943 O O . ALA A 1 248 ? 8.227 -9.777 36.036 1.00 28.05 248 ALA A O 1
ATOM 1944 N N . GLN A 1 249 ? 9.947 -9.412 37.416 1.00 33.28 249 GLN A N 1
ATOM 1945 C CA . GLN A 1 249 ? 9.311 -10.040 38.571 1.00 33.28 249 GLN A CA 1
ATOM 1946 C C . GLN A 1 249 ? 8.371 -9.001 39.184 1.00 33.28 249 GLN A C 1
ATOM 1948 O O . GLN A 1 249 ? 8.815 -8.084 39.871 1.00 33.28 249 GLN A O 1
ATOM 1953 N N . ARG A 1 250 ? 7.064 -9.122 38.947 1.00 30.31 250 ARG A N 1
ATOM 1954 C CA . ARG A 1 250 ? 6.058 -8.429 39.759 1.00 30.31 250 ARG A CA 1
ATOM 1955 C C . ARG A 1 250 ? 4.945 -9.399 40.131 1.00 30.31 250 ARG A C 1
ATOM 1957 O O . ARG A 1 250 ? 4.011 -9.630 39.372 1.00 30.31 250 ARG A O 1
ATOM 1964 N N . ARG A 1 251 ? 5.068 -9.965 41.338 1.00 29.19 251 ARG A N 1
ATOM 1965 C CA . ARG A 1 251 ? 3.910 -10.400 42.131 1.00 29.19 251 ARG A CA 1
ATOM 1966 C C . ARG A 1 251 ? 2.991 -9.184 42.347 1.00 29.19 251 ARG A C 1
ATOM 1968 O O . ARG A 1 251 ? 3.516 -8.083 42.529 1.00 29.19 251 ARG A O 1
ATOM 1975 N N . PRO A 1 252 ? 1.661 -9.353 42.372 1.00 31.78 252 PRO A N 1
ATOM 1976 C CA . PRO A 1 252 ? 0.758 -8.255 42.697 1.00 31.78 252 PRO A CA 1
ATOM 1977 C C . PRO A 1 252 ? 0.939 -7.833 44.169 1.00 31.78 252 PRO A C 1
ATOM 1979 O O . PRO A 1 252 ? 1.148 -8.701 45.027 1.00 31.78 252 PRO A O 1
ATOM 1982 N N . PRO A 1 253 ? 0.873 -6.528 44.493 1.00 30.39 253 PRO A N 1
ATOM 1983 C CA . PRO A 1 253 ? 0.968 -6.063 45.870 1.00 30.39 253 PRO A CA 1
ATOM 1984 C C . PRO A 1 253 ? -0.295 -6.457 46.647 1.00 30.39 253 PRO A C 1
ATOM 1986 O O . PRO A 1 253 ? -1.416 -6.165 46.233 1.00 30.39 253 PRO A O 1
ATOM 1989 N N . ARG A 1 254 ? -0.112 -7.129 47.790 1.00 29.38 254 ARG A N 1
ATOM 1990 C CA . ARG A 1 254 ? -1.176 -7.342 48.778 1.00 29.38 254 ARG A CA 1
ATOM 1991 C C . ARG A 1 254 ? -1.390 -6.039 49.548 1.00 29.38 254 ARG A C 1
ATOM 1993 O O . ARG A 1 254 ? -0.457 -5.546 50.176 1.00 29.38 254 ARG A O 1
ATOM 2000 N N . LEU A 1 255 ? -2.609 -5.511 49.514 1.00 31.55 255 LEU A N 1
ATOM 2001 C CA . LEU A 1 255 ? -3.071 -4.466 50.428 1.00 31.55 255 LEU A CA 1
ATOM 2002 C C . LEU A 1 255 ? -3.264 -5.070 51.829 1.00 31.55 255 LEU A C 1
ATOM 2004 O O . LEU A 1 255 ? -3.958 -6.084 51.936 1.00 31.55 255 LEU A O 1
ATOM 2008 N N . PRO A 1 256 ? -2.717 -4.475 52.903 1.00 31.44 256 PRO A N 1
ATOM 2009 C CA . PRO A 1 256 ? -3.131 -4.805 54.254 1.00 31.44 256 PRO A CA 1
ATOM 2010 C C . PRO A 1 256 ? -4.2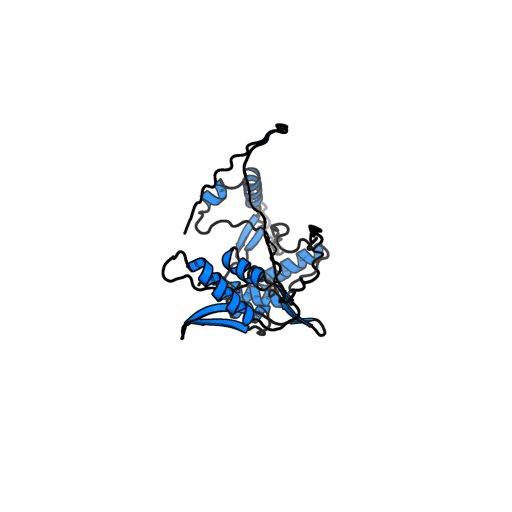26 -3.845 54.740 1.00 31.44 256 PRO A C 1
ATOM 2012 O O . PRO A 1 256 ? -4.083 -2.622 54.733 1.00 31.44 256 PRO A O 1
ATOM 2015 N N . SER A 1 257 ? -5.322 -4.444 55.187 1.00 30.50 257 SER A N 1
ATOM 2016 C CA . SER A 1 257 ? -6.398 -3.855 55.981 1.00 30.50 257 SER A CA 1
ATOM 2017 C C . SER A 1 257 ? -5.898 -3.331 57.339 1.00 30.50 257 SER A C 1
ATOM 2019 O O . SER A 1 257 ? -5.190 -4.038 58.051 1.00 30.50 257 SER A O 1
ATOM 2021 N N . LYS A 1 258 ? -6.324 -2.123 57.730 1.00 30.09 258 LYS A N 1
ATOM 2022 C CA . LYS A 1 258 ? -6.431 -1.673 59.141 1.00 30.09 258 LYS A CA 1
ATOM 2023 C C . LYS A 1 258 ? -7.740 -2.235 59.751 1.00 30.09 258 LYS A C 1
ATOM 2025 O O . LYS A 1 258 ? -8.604 -2.578 58.942 1.00 30.09 258 LYS A O 1
ATOM 2030 N N . PRO A 1 259 ? -7.960 -2.296 61.092 1.0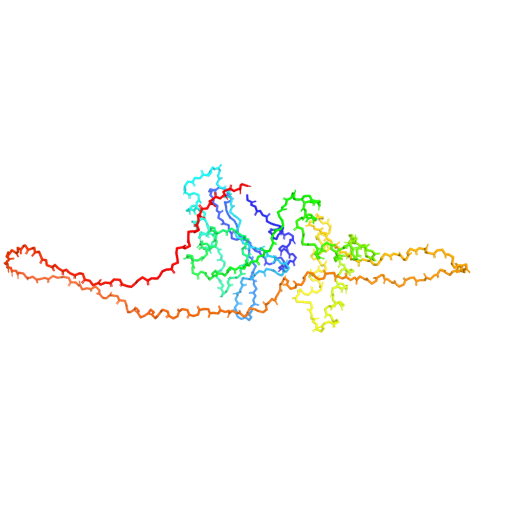0 37.03 259 PRO A N 1
ATOM 2031 C CA . PRO A 1 259 ? -7.426 -1.390 62.128 1.00 37.03 259 PRO A CA 1
ATOM 2032 C C . PRO A 1 259 ? -7.048 -2.018 63.495 1.00 37.03 259 PRO A C 1
ATOM 2034 O O . PRO A 1 259 ? -7.398 -3.152 63.799 1.00 37.03 259 PRO A O 1
ATOM 2037 N N . GLY A 1 260 ? -6.414 -1.213 64.362 1.00 27.09 260 GLY A N 1
ATOM 2038 C CA . GLY A 1 260 ? -6.454 -1.402 65.819 1.00 27.09 260 GLY A CA 1
ATOM 2039 C C . GLY A 1 260 ? -5.217 -0.914 66.588 1.00 27.09 260 GLY A C 1
ATOM 2040 O O . GLY A 1 260 ? -4.139 -1.456 66.397 1.00 27.09 260 GLY A O 1
ATOM 2041 N N . GLY A 1 261 ? -5.413 0.044 67.507 1.00 25.45 261 GLY A N 1
ATOM 2042 C CA . GLY A 1 261 ? -4.741 0.038 68.820 1.00 25.45 261 GLY A CA 1
ATOM 2043 C C . GLY A 1 261 ? -3.536 0.960 69.074 1.00 25.45 261 GLY A C 1
ATOM 2044 O O . GLY A 1 261 ? -2.417 0.609 68.740 1.00 25.45 261 GLY A O 1
ATOM 2045 N N . CYS A 1 262 ? -3.822 2.079 69.753 1.00 25.11 262 CYS A N 1
ATOM 2046 C CA . CYS A 1 262 ? -3.110 2.750 70.860 1.00 25.11 262 CYS A CA 1
ATOM 2047 C C . CYS A 1 262 ? -1.570 2.925 70.932 1.00 25.11 262 CYS A C 1
ATOM 2049 O O . CYS A 1 262 ? -0.802 1.976 71.012 1.00 25.11 262 CYS A O 1
ATOM 2051 N N . ASP A 1 263 ? -1.239 4.199 71.191 1.00 27.17 263 ASP A N 1
ATOM 2052 C CA . ASP A 1 263 ? -0.363 4.728 72.253 1.00 27.17 263 ASP A CA 1
ATOM 2053 C C . ASP A 1 263 ? 1.144 5.003 72.028 1.00 27.17 263 ASP A C 1
ATOM 2055 O O . ASP A 1 263 ? 1.994 4.124 72.043 1.00 27.17 263 ASP A O 1
ATOM 2059 N N . ARG A 1 264 ? 1.411 6.326 72.060 1.00 26.83 264 ARG A N 1
ATOM 2060 C CA . ARG A 1 264 ? 2.373 7.076 72.904 1.00 26.83 264 ARG A CA 1
ATOM 2061 C C . ARG A 1 264 ? 3.827 7.331 72.449 1.00 26.83 264 ARG A C 1
ATOM 2063 O O . ARG A 1 264 ? 4.667 6.448 72.436 1.00 26.83 264 ARG A O 1
ATOM 2070 N N . LEU A 1 265 ? 4.083 8.651 72.376 1.00 26.61 265 LEU A N 1
ATOM 2071 C CA . LEU A 1 265 ? 5.215 9.442 72.908 1.00 26.61 265 LEU A CA 1
ATOM 2072 C C . LEU A 1 265 ? 6.572 9.438 72.179 1.00 26.61 265 LEU A C 1
ATOM 2074 O O . LEU A 1 265 ? 7.173 8.400 71.943 1.00 26.61 265 LEU A O 1
ATOM 2078 N N . GLY A 1 266 ? 7.119 10.651 72.003 1.00 24.66 266 GLY A N 1
ATOM 2079 C CA . GLY A 1 266 ? 8.568 10.895 71.939 1.00 24.66 266 GLY A CA 1
ATOM 2080 C C . GLY A 1 266 ? 8.995 11.974 70.942 1.00 24.66 266 GLY A C 1
ATOM 2081 O O . GLY A 1 266 ? 8.734 11.849 69.757 1.00 24.66 266 GLY A O 1
ATOM 2082 N N . ALA A 1 267 ? 9.643 13.029 71.436 1.00 24.52 267 ALA A N 1
ATOM 2083 C CA . ALA A 1 267 ? 9.979 14.279 70.751 1.00 24.52 267 ALA A CA 1
ATOM 2084 C C . ALA A 1 267 ? 11.458 14.386 70.304 1.00 24.52 267 ALA A C 1
ATOM 2086 O O . ALA A 1 267 ? 12.298 13.628 70.779 1.00 24.52 267 ALA A O 1
ATOM 2087 N N . GLY A 1 268 ? 11.759 15.427 69.503 1.00 23.64 268 GLY A N 1
ATOM 2088 C CA . GLY A 1 268 ? 13.098 16.011 69.259 1.00 23.64 268 GLY A CA 1
ATOM 2089 C C . GLY A 1 268 ? 13.907 15.355 68.130 1.00 23.64 268 GLY A C 1
ATOM 2090 O O . GLY A 1 268 ? 13.711 14.189 67.836 1.00 23.64 268 GLY A O 1
ATOM 2091 N N . SER A 1 269 ? 14.875 15.977 67.455 1.00 23.83 269 SER A N 1
ATOM 2092 C CA . SER A 1 269 ? 15.383 17.350 67.316 1.00 23.83 269 SER A CA 1
ATOM 2093 C C . SER A 1 269 ? 16.599 17.244 66.366 1.00 23.83 269 SER A C 1
ATOM 2095 O O . SER A 1 269 ? 17.370 16.305 66.506 1.00 23.83 269 SER A O 1
ATOM 2097 N N . SER A 1 270 ? 16.769 18.223 65.471 1.00 23.67 270 SER A N 1
ATOM 2098 C CA . SER A 1 270 ? 18.027 18.762 64.904 1.00 23.67 270 SER A CA 1
ATOM 2099 C C . SER A 1 270 ? 19.102 17.876 64.231 1.00 23.67 270 SER A C 1
ATOM 2101 O O . SER A 1 270 ? 19.765 17.073 64.866 1.00 23.67 270 SER A O 1
ATOM 2103 N N . ALA A 1 271 ? 19.339 18.224 62.957 1.00 23.75 271 ALA A N 1
ATOM 2104 C CA . ALA A 1 271 ? 20.576 18.790 62.383 1.00 23.75 271 ALA A CA 1
ATOM 2105 C C . ALA A 1 271 ? 21.893 17.980 62.242 1.00 23.75 271 ALA A C 1
ATOM 2107 O O . ALA A 1 271 ? 22.317 17.248 63.122 1.00 23.75 271 ALA A O 1
ATOM 2108 N N . GLU A 1 272 ? 22.565 18.318 61.128 1.00 23.44 272 GLU A N 1
ATOM 2109 C CA . GLU A 1 272 ? 24.000 18.212 60.800 1.00 23.44 272 GLU A CA 1
ATOM 2110 C C . GLU A 1 272 ? 24.609 16.852 60.417 1.00 23.44 272 GLU A C 1
ATOM 2112 O O . GLU A 1 272 ? 24.430 15.841 61.084 1.00 23.44 272 GLU A O 1
ATOM 2117 N N . GLY A 1 273 ? 25.443 16.877 59.362 1.00 22.64 273 GLY A N 1
ATOM 2118 C CA . GLY A 1 273 ? 26.587 15.963 59.280 1.00 22.64 273 GLY A CA 1
ATOM 2119 C C . GLY A 1 273 ? 26.950 15.360 57.921 1.00 22.64 273 GLY A C 1
ATOM 2120 O O . GLY A 1 273 ? 26.710 14.185 57.702 1.00 22.64 273 GLY A O 1
ATOM 2121 N N . LEU A 1 274 ? 27.656 16.150 57.104 1.00 23.11 274 LEU A N 1
ATOM 2122 C CA . LEU A 1 274 ? 28.917 15.795 56.424 1.00 23.11 274 LEU A CA 1
ATOM 2123 C C . LEU A 1 274 ? 29.013 14.750 55.275 1.00 23.11 274 LEU A C 1
ATOM 2125 O O . LEU A 1 274 ? 28.715 13.573 55.415 1.00 23.11 274 LEU A O 1
ATOM 2129 N N . GLN A 1 275 ? 29.713 15.240 54.234 1.00 25.52 275 GLN A N 1
ATOM 2130 C CA . GLN A 1 275 ? 30.723 14.596 53.363 1.00 25.52 275 GLN A CA 1
ATOM 2131 C C . GLN A 1 275 ? 30.222 13.642 52.260 1.00 25.52 275 GLN A C 1
ATOM 2133 O O . GLN A 1 275 ? 29.677 12.579 52.511 1.00 25.52 275 GLN A O 1
ATOM 2138 N N . ALA A 1 276 ? 30.254 14.045 50.983 1.00 23.48 276 ALA A N 1
ATOM 2139 C CA . ALA A 1 276 ? 31.428 14.220 50.107 1.00 23.48 276 ALA A CA 1
ATOM 2140 C C . ALA A 1 276 ? 32.138 12.891 49.800 1.00 23.48 276 ALA A C 1
ATOM 2142 O O . ALA A 1 276 ? 33.011 12.464 50.547 1.00 23.48 276 ALA A O 1
ATOM 2143 N N . ILE A 1 277 ? 31.786 12.283 48.661 1.00 27.86 277 ILE A N 1
ATOM 2144 C CA . ILE A 1 277 ? 32.640 11.331 47.943 1.00 27.86 277 ILE A CA 1
ATOM 2145 C C . ILE A 1 277 ? 32.651 11.733 46.464 1.00 27.86 277 ILE A C 1
ATOM 2147 O O . ILE A 1 277 ? 31.634 12.117 45.886 1.00 27.86 277 ILE A O 1
ATOM 2151 N N . GLU A 1 278 ? 33.863 11.719 45.928 1.00 26.86 278 GLU A N 1
ATOM 2152 C CA . GLU A 1 278 ? 34.354 12.297 44.686 1.00 26.86 278 GLU A CA 1
ATOM 2153 C C . GLU A 1 278 ? 33.740 11.729 43.396 1.00 26.86 278 GLU A C 1
ATOM 2155 O O . GLU A 1 278 ? 33.319 10.576 43.303 1.00 26.86 278 GLU A O 1
ATOM 2160 N N . LYS A 1 279 ? 33.768 12.576 42.360 1.00 29.27 279 LYS A N 1
ATOM 2161 C CA . LYS A 1 279 ? 33.615 12.219 40.943 1.00 29.27 279 LYS A CA 1
ATOM 2162 C C . LYS A 1 279 ? 34.807 11.388 40.446 1.00 29.27 279 LYS A C 1
ATOM 2164 O O . LYS A 1 279 ? 35.926 11.604 40.901 1.00 29.27 279 LYS A O 1
ATOM 2169 N N . PRO A 1 280 ? 34.616 10.678 39.324 1.00 30.42 280 PRO A N 1
ATOM 2170 C CA . PRO A 1 280 ? 35.578 10.732 38.232 1.00 30.42 280 PRO A CA 1
ATOM 2171 C C . PRO A 1 280 ? 34.976 11.387 36.980 1.00 30.42 280 PRO A C 1
ATOM 2173 O O . PRO A 1 280 ? 33.844 11.112 36.577 1.00 30.42 280 PRO A O 1
ATOM 2176 N N . ASP A 1 281 ? 35.773 12.272 36.382 1.00 26.25 281 ASP A N 1
ATOM 2177 C CA . ASP A 1 281 ? 35.564 12.902 35.079 1.00 26.25 281 ASP A CA 1
ATOM 2178 C C . ASP A 1 281 ? 35.768 11.918 33.916 1.00 26.25 281 ASP A C 1
ATOM 2180 O O . ASP A 1 281 ? 36.722 11.144 33.907 1.00 26.25 281 ASP A O 1
ATOM 2184 N N . ALA A 1 282 ? 34.898 12.031 32.908 1.00 28.17 282 ALA A N 1
ATOM 2185 C CA . ALA A 1 282 ? 35.127 11.881 31.460 1.00 28.17 282 ALA A CA 1
ATOM 2186 C C . ALA A 1 282 ? 33.723 11.900 30.816 1.00 28.17 282 ALA A C 1
ATOM 2188 O O . ALA A 1 282 ? 32.890 11.056 31.111 1.00 28.17 282 ALA A O 1
ATOM 2189 N N . GLY A 1 283 ? 33.296 12.874 30.017 1.00 24.44 283 GLY A N 1
ATOM 2190 C CA . GLY A 1 283 ? 33.998 13.497 28.906 1.00 24.44 283 GLY A CA 1
ATOM 2191 C C . GLY A 1 283 ? 33.269 13.103 27.618 1.00 24.44 283 GLY A C 1
ATOM 2192 O O . GLY A 1 283 ? 33.615 12.091 27.032 1.00 24.44 283 GLY A O 1
ATOM 2193 N N . ALA A 1 284 ? 32.230 13.860 27.233 1.00 28.30 284 ALA A N 1
ATOM 2194 C CA . ALA A 1 284 ? 31.734 14.047 25.854 1.00 28.30 284 ALA A CA 1
ATOM 2195 C C . ALA A 1 284 ? 30.374 14.775 25.872 1.00 28.30 284 ALA A C 1
ATOM 2197 O O . ALA A 1 284 ? 29.302 14.176 25.816 1.00 28.30 284 ALA A O 1
ATOM 2198 N N . SER A 1 285 ? 30.418 16.105 25.933 1.00 25.66 285 SER A N 1
ATOM 2199 C CA . SER A 1 285 ? 29.272 16.964 25.625 1.00 25.66 285 SER A CA 1
ATOM 2200 C C . SER A 1 285 ? 29.040 16.949 24.108 1.00 25.66 285 SER A C 1
ATOM 2202 O O . SER A 1 285 ? 29.698 17.693 23.382 1.00 25.66 285 SER A O 1
ATOM 2204 N N . CYS A 1 286 ? 28.082 16.157 23.625 1.00 23.83 286 CYS A N 1
ATOM 2205 C CA . CYS A 1 286 ? 27.458 16.392 22.323 1.00 23.83 286 CYS A CA 1
ATOM 2206 C C . CYS A 1 286 ? 26.168 17.191 22.537 1.00 23.83 286 CYS A C 1
ATOM 2208 O O . CYS A 1 286 ? 25.110 16.646 22.837 1.00 23.83 286 CYS A O 1
ATOM 2210 N N . ARG A 1 287 ? 26.278 18.516 22.396 1.00 23.86 287 ARG A N 1
ATOM 2211 C CA . ARG A 1 287 ? 25.130 19.402 22.196 1.00 23.86 287 ARG A CA 1
ATOM 2212 C C . ARG A 1 287 ? 24.573 19.129 20.800 1.00 23.86 287 ARG A C 1
ATOM 2214 O O . ARG A 1 287 ? 25.140 19.612 19.825 1.00 23.86 287 ARG A O 1
ATOM 2221 N N . SER A 1 288 ? 23.460 18.416 20.687 1.00 25.58 288 SER A N 1
ATOM 2222 C CA . SER A 1 288 ? 22.600 18.523 19.507 1.00 25.58 288 SER A CA 1
ATOM 2223 C C . SER A 1 288 ? 21.448 19.459 19.848 1.00 25.58 288 SER A C 1
ATOM 2225 O O . SER A 1 288 ? 20.561 19.117 20.628 1.00 25.58 288 SER A O 1
ATOM 2227 N N . LYS A 1 289 ? 21.510 20.670 19.287 1.00 23.36 289 LYS A N 1
ATOM 2228 C CA . LYS A 1 289 ? 20.387 21.602 19.224 1.00 23.36 289 LYS A CA 1
ATOM 2229 C C . LYS A 1 289 ? 19.196 20.878 18.592 1.00 23.36 289 LYS A C 1
ATOM 2231 O O . LYS A 1 289 ? 19.313 20.365 17.483 1.00 23.36 289 LYS A O 1
ATOM 2236 N N . ALA A 1 290 ? 18.078 20.841 19.306 1.00 21.00 290 ALA A N 1
ATOM 2237 C CA . ALA A 1 290 ? 16.781 20.579 18.711 1.00 21.00 290 ALA A CA 1
ATOM 2238 C C . ALA A 1 290 ? 16.378 21.848 17.952 1.00 21.00 290 ALA A C 1
ATOM 2240 O O . ALA A 1 290 ? 16.130 22.883 18.566 1.00 21.00 290 ALA A O 1
ATOM 2241 N N . GLU A 1 291 ? 16.380 21.779 16.626 1.00 21.45 291 GLU A N 1
ATOM 2242 C CA . GLU A 1 291 ? 15.777 22.797 15.775 1.00 21.45 291 GLU A CA 1
ATOM 2243 C C . GLU A 1 291 ? 14.515 22.170 15.184 1.00 21.45 291 GLU A C 1
ATOM 2245 O O . GLU A 1 291 ? 14.565 21.265 14.351 1.00 21.45 291 GLU A O 1
ATOM 2250 N N . ALA A 1 292 ? 13.377 22.579 15.741 1.00 19.16 292 ALA A N 1
ATOM 2251 C CA . ALA A 1 292 ? 12.059 22.230 15.252 1.00 19.16 292 ALA A CA 1
ATOM 2252 C C . ALA A 1 292 ? 11.805 23.013 13.959 1.00 19.16 292 ALA A C 1
ATOM 2254 O O . ALA A 1 292 ? 11.812 24.241 13.969 1.00 19.16 292 ALA A O 1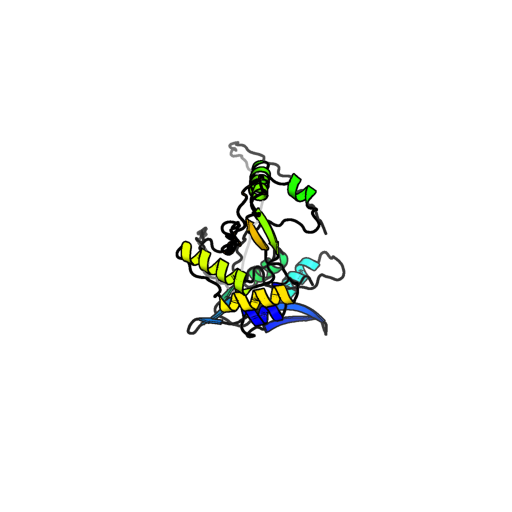
ATOM 2255 N N . ALA A 1 293 ? 11.559 22.306 12.859 1.00 20.16 293 ALA A N 1
ATOM 2256 C CA . ALA A 1 293 ? 11.001 22.890 11.649 1.00 20.16 293 ALA A CA 1
ATOM 2257 C C . ALA A 1 293 ? 9.662 22.205 11.369 1.00 20.16 293 ALA A C 1
ATOM 2259 O O . ALA A 1 293 ? 9.605 21.075 10.886 1.00 20.16 293 ALA A O 1
ATOM 2260 N N . VAL A 1 294 ? 8.591 22.903 11.739 1.00 19.08 294 VAL A N 1
ATOM 2261 C CA . VAL A 1 294 ? 7.233 22.668 11.249 1.00 19.08 294 VAL A CA 1
ATOM 2262 C C . VAL A 1 294 ? 7.230 23.064 9.776 1.00 19.08 294 VAL A C 1
ATOM 2264 O O . VAL A 1 294 ? 7.568 24.202 9.456 1.00 19.08 294 VAL A O 1
ATOM 2267 N N . VAL A 1 295 ? 6.878 22.143 8.882 1.00 20.81 295 VAL A N 1
ATOM 2268 C CA . VAL A 1 295 ? 6.588 22.478 7.485 1.00 20.81 295 VAL A CA 1
ATOM 2269 C C . VAL A 1 295 ? 5.293 21.780 7.100 1.00 20.81 295 VAL A C 1
ATOM 2271 O O . VAL A 1 295 ? 5.204 20.553 7.162 1.00 20.81 295 VAL A O 1
ATOM 2274 N N . SER A 1 296 ? 4.310 22.628 6.805 1.00 26.17 296 SER A N 1
ATOM 2275 C CA . SER A 1 296 ? 2.950 22.347 6.352 1.00 26.17 296 SER A CA 1
ATOM 2276 C C . SER A 1 296 ? 2.880 21.643 5.001 1.00 26.17 296 SER A C 1
ATOM 2278 O O . SER A 1 296 ? 3.842 21.775 4.209 1.00 26.17 296 SER A O 1
#

Solvent-accessible surface area (backbone atoms only — not comparable to full-atom values): 19630 Å² total; per-residue (Å²): 95,80,74,55,78,59,69,36,64,73,50,44,31,62,48,51,73,59,48,60,50,70,24,72,34,64,60,89,92,43,78,44,30,38,26,70,49,34,76,45,75,61,84,92,40,41,32,30,51,63,49,62,97,52,82,45,46,50,76,37,54,50,70,70,98,61,94,53,95,54,50,65,58,53,45,27,52,52,35,40,55,32,58,71,55,48,78,93,55,80,42,79,49,69,46,61,60,98,59,64,57,54,54,51,21,43,42,76,74,71,45,88,85,79,94,80,90,79,91,78,81,69,84,90,67,50,72,66,58,53,61,66,71,46,55,70,68,58,53,51,52,53,54,59,45,57,76,47,40,43,80,43,80,49,90,50,33,58,62,52,46,55,51,51,50,55,56,31,51,78,69,77,41,76,70,90,73,39,68,68,54,49,31,55,50,46,40,50,29,53,75,68,65,75,52,83,46,78,42,33,32,63,52,77,76,77,81,72,78,84,80,95,69,98,66,92,67,87,72,76,80,71,67,67,50,83,81,71,77,78,85,84,85,71,76,74,82,75,73,80,74,80,77,78,84,71,83,78,85,71,80,83,86,80,83,83,83,82,89,85,86,88,87,85,90,88,83,88,79,85,85,89,84,84,82,91,83,84,84,83,92,82,89,81,89,78,85,74,81,86,78,87,78,90,79,135

Mean predicted aligned error: 15.72 Å

Foldseek 3Di:
DDDDPCNDQVNCCLQQVNQKDWQFDDDVPHTQKIFIWGWDDDDPWIETEDGPPRDFGTMDGHQDPDDDPCRLVVLLVSLLSSVVSDDPTPYYYTHHPPDDSNLVSCVVVPDDDDDDDDDDDDPPDDPVNVLVPDDPVVNVVVVVLVVWKDKDWDLQQLVVLVLVQVVCVVVVHGDPSDSVSSRSNVNVCSVVVVDTDIWIFTDDPDCPDDDPDDDPDPDPDTPTDDPDPPDDPDPPPPPPPPPPPPPPPDDDDDDDDDDDDDDDDDDDDDDDDDDDDDDDDDDDDDDDDDDDDDDD